Protein AF-A0A354MQM0-F1 (afdb_monomer_lite)

Structure (mmCIF, N/CA/C/O backbone):
data_AF-A0A354MQM0-F1
#
_entry.id   AF-A0A354MQM0-F1
#
loop_
_atom_site.group_PDB
_atom_site.id
_atom_site.type_symbol
_atom_site.label_atom_id
_atom_site.label_alt_id
_atom_site.label_comp_id
_atom_site.label_asym_id
_atom_site.label_entity_id
_atom_site.label_seq_id
_atom_site.pdbx_PDB_ins_code
_atom_site.Cartn_x
_atom_site.Cartn_y
_atom_site.Cartn_z
_atom_site.occupancy
_atom_site.B_iso_or_equiv
_atom_site.auth_seq_id
_atom_site.auth_comp_id
_atom_site.auth_asym_id
_atom_site.auth_atom_id
_atom_site.pdbx_PDB_model_num
ATOM 1 N N . ALA A 1 1 ? -5.461 7.260 51.363 1.00 59.44 1 ALA A N 1
ATOM 2 C CA . ALA A 1 1 ? -5.191 6.671 50.039 1.00 59.44 1 ALA A CA 1
ATOM 3 C C . ALA A 1 1 ? -4.521 7.745 49.203 1.00 59.44 1 ALA A C 1
ATOM 5 O O . ALA A 1 1 ? -5.027 8.861 49.205 1.00 59.44 1 ALA A O 1
ATOM 6 N N . ALA A 1 2 ? -3.378 7.451 48.586 1.00 55.94 2 ALA A N 1
ATOM 7 C CA . ALA A 1 2 ? -2.831 8.330 47.559 1.00 55.94 2 ALA A CA 1
ATOM 8 C C . ALA A 1 2 ? -3.722 8.219 46.311 1.00 55.94 2 ALA A C 1
ATOM 10 O O . ALA A 1 2 ? -4.201 7.128 46.008 1.00 55.94 2 ALA A O 1
ATOM 11 N N . ALA A 1 3 ? -3.985 9.339 45.648 1.00 60.22 3 ALA A N 1
ATOM 12 C CA . ALA A 1 3 ? -4.674 9.393 44.364 1.00 60.22 3 ALA A CA 1
ATOM 13 C C . ALA A 1 3 ? -3.774 10.156 43.391 1.00 60.22 3 ALA A C 1
ATOM 15 O O . ALA A 1 3 ? -3.121 11.123 43.785 1.00 60.22 3 ALA A O 1
ATOM 16 N N . TYR A 1 4 ? -3.718 9.712 42.137 1.00 65.00 4 TYR A N 1
ATOM 17 C CA . TYR A 1 4 ? -2.962 10.402 41.098 1.00 65.00 4 TYR A CA 1
ATOM 18 C C . TYR A 1 4 ? -3.609 11.764 40.792 1.00 65.00 4 TYR A C 1
ATOM 20 O O . TYR A 1 4 ? -4.779 11.813 40.421 1.00 65.00 4 TYR A O 1
ATOM 28 N N . THR A 1 5 ? -2.863 12.861 40.953 1.00 63.81 5 THR A N 1
ATOM 29 C CA . THR A 1 5 ? -3.326 14.243 40.691 1.00 63.81 5 THR A CA 1
ATOM 30 C C . THR A 1 5 ? -2.657 14.882 39.471 1.00 63.81 5 THR A C 1
ATOM 32 O O . THR A 1 5 ? -2.753 16.093 39.289 1.00 63.81 5 THR A O 1
ATOM 35 N N . GLY A 1 6 ? -1.913 14.100 38.685 1.00 70.31 6 GLY A N 1
ATOM 36 C CA . GLY A 1 6 ? -1.254 14.580 37.472 1.00 70.31 6 GLY A CA 1
ATOM 37 C C . GLY A 1 6 ? -2.202 14.642 36.275 1.00 70.31 6 GLY A C 1
ATOM 38 O O . GLY A 1 6 ? -3.337 14.165 36.324 1.00 70.31 6 GLY A O 1
ATOM 39 N N . GLU A 1 7 ? -1.723 15.228 35.183 1.00 78.50 7 GLU A N 1
ATOM 40 C CA . GLU A 1 7 ? -2.435 15.222 33.905 1.00 78.50 7 GLU A CA 1
ATOM 41 C C . GLU A 1 7 ? -2.476 13.812 33.303 1.00 78.50 7 GLU A C 1
ATOM 43 O O . GLU A 1 7 ? -1.634 12.966 33.599 1.00 78.50 7 GLU A O 1
ATOM 48 N N . THR A 1 8 ? -3.460 13.536 32.442 1.00 82.19 8 THR A N 1
ATOM 49 C CA . THR A 1 8 ? -3.495 12.251 31.727 1.00 82.19 8 THR A CA 1
ATOM 50 C C . THR A 1 8 ? -2.229 12.125 30.875 1.00 82.19 8 THR A C 1
ATOM 52 O O . THR A 1 8 ? -1.973 13.019 30.067 1.00 82.19 8 THR A O 1
ATOM 55 N N . PRO A 1 9 ? -1.437 11.047 31.023 1.00 86.75 9 PRO A N 1
ATOM 56 C CA . PRO A 1 9 ? -0.228 10.872 30.235 1.00 86.75 9 PRO A CA 1
ATOM 57 C C . PRO A 1 9 ? -0.531 10.879 28.744 1.00 86.75 9 PRO A C 1
ATOM 59 O O . PRO A 1 9 ? -1.502 10.275 28.289 1.00 86.75 9 PRO A O 1
ATOM 62 N N . VAL A 1 10 ? 0.359 11.501 27.983 1.00 85.81 10 VAL A N 1
ATOM 63 C CA . VAL A 1 10 ? 0.389 11.428 26.524 1.00 85.81 10 VAL A CA 1
ATOM 64 C C . VAL A 1 10 ? 1.577 10.558 26.135 1.00 85.81 10 VAL A C 1
ATOM 66 O O . VAL A 1 10 ? 2.624 10.620 26.784 1.00 85.81 10 VAL A O 1
ATOM 69 N N . LYS A 1 11 ? 1.422 9.708 25.115 1.00 81.75 11 LYS A N 1
ATOM 70 C CA . LYS A 1 11 ? 2.512 8.830 24.688 1.00 81.75 11 LYS A CA 1
ATOM 71 C C . LYS A 1 11 ? 3.637 9.670 24.087 1.00 81.75 11 LYS A C 1
ATOM 73 O O . LYS A 1 11 ? 3.422 10.382 23.114 1.00 81.75 11 LYS A O 1
ATOM 78 N N . ASP A 1 12 ? 4.829 9.591 24.663 1.00 79.31 12 ASP A N 1
ATOM 79 C CA . ASP A 1 12 ? 6.016 10.257 24.137 1.00 79.31 12 ASP A CA 1
ATOM 80 C C . ASP A 1 12 ? 6.757 9.362 23.127 1.00 79.31 12 ASP A C 1
ATOM 82 O O . ASP A 1 12 ? 6.485 8.164 23.003 1.00 79.31 12 ASP A O 1
ATOM 86 N N . LYS A 1 13 ? 7.696 9.962 22.380 1.00 74.62 13 LYS A N 1
ATOM 87 C CA . LYS A 1 13 ? 8.589 9.267 21.426 1.00 74.62 13 LYS A CA 1
ATOM 88 C C . LYS A 1 13 ? 7.859 8.454 20.348 1.00 74.62 13 LYS A C 1
ATOM 90 O O . LYS A 1 13 ? 8.378 7.454 19.859 1.00 74.62 13 LYS A O 1
ATOM 95 N N . VAL A 1 14 ? 6.666 8.903 19.981 1.00 69.12 14 VAL A N 1
ATOM 96 C CA . VAL A 1 14 ? 5.922 8.461 18.802 1.00 69.12 14 VAL A CA 1
ATOM 97 C C . VAL A 1 14 ? 5.626 9.683 17.941 1.00 69.12 14 VAL A C 1
ATOM 99 O O . VAL A 1 14 ? 5.512 10.789 18.467 1.00 69.12 14 VAL A O 1
ATOM 102 N N . ASP A 1 15 ? 5.518 9.485 16.631 1.00 65.38 15 ASP A N 1
ATOM 103 C CA . ASP A 1 15 ? 5.326 10.587 15.683 1.00 65.38 15 ASP A CA 1
ATOM 104 C C . ASP A 1 15 ? 3.947 11.260 15.852 1.00 65.38 15 ASP A C 1
ATOM 106 O O . ASP A 1 15 ? 3.844 12.477 15.724 1.00 65.38 15 ASP A O 1
ATOM 110 N N . ASP A 1 16 ? 2.904 10.486 16.185 1.00 71.75 16 ASP A N 1
ATOM 111 C CA . ASP A 1 16 ? 1.571 10.999 16.527 1.00 71.75 16 ASP A CA 1
ATOM 112 C C . ASP A 1 16 ? 1.039 10.374 17.834 1.00 71.75 16 ASP A C 1
ATOM 114 O O . ASP A 1 16 ? 0.488 9.264 17.840 1.00 71.75 16 ASP A O 1
ATOM 118 N N . PRO A 1 17 ? 1.185 11.078 18.971 1.00 77.25 17 PRO A N 1
ATOM 119 C CA . PRO A 1 17 ? 0.674 10.626 20.261 1.00 77.25 17 PRO A CA 1
ATOM 120 C C . PRO A 1 17 ? -0.844 10.441 20.330 1.00 77.25 17 PRO A C 1
ATOM 122 O O . PRO A 1 17 ? -1.316 9.669 21.167 1.00 77.25 17 PRO A O 1
ATOM 125 N N . SER A 1 18 ? -1.618 11.119 19.474 1.00 73.38 18 SER A N 1
ATOM 126 C CA . SER A 1 18 ? -3.087 11.058 19.500 1.00 73.38 18 SER A CA 1
ATOM 127 C C . SER A 1 18 ? -3.630 9.677 19.115 1.00 73.38 18 SER A C 1
ATOM 129 O O . SER A 1 18 ? -4.712 9.286 19.555 1.00 73.38 18 SER A O 1
ATOM 131 N N . LEU A 1 19 ? -2.838 8.900 18.371 1.00 72.44 19 LEU A N 1
ATOM 132 C CA . LEU A 1 19 ? -3.148 7.527 17.977 1.00 72.44 19 LEU A CA 1
ATOM 133 C C . LEU A 1 19 ? -3.115 6.538 19.152 1.00 72.44 19 LEU A C 1
ATOM 135 O O . LEU A 1 19 ? -3.700 5.460 19.073 1.00 72.44 19 LEU A O 1
ATOM 139 N N . TYR A 1 20 ? -2.451 6.884 20.253 1.00 81.56 20 TYR A N 1
ATOM 140 C CA . TYR A 1 20 ? -2.232 5.984 21.381 1.00 81.56 20 TYR A CA 1
ATOM 141 C C . TYR A 1 20 ? -2.901 6.553 22.633 1.00 81.56 20 TYR A C 1
ATOM 143 O O . TYR A 1 20 ? -2.212 7.114 23.487 1.00 81.56 20 TYR A O 1
ATOM 151 N N . PRO A 1 21 ? -4.234 6.446 22.777 1.00 82.69 21 PRO A N 1
ATOM 152 C CA . PRO A 1 21 ? -4.914 6.999 23.937 1.00 82.69 21 PRO A CA 1
ATOM 153 C C . PRO A 1 21 ? -4.498 6.251 25.208 1.00 82.69 21 PRO A C 1
ATOM 155 O O . PRO A 1 21 ? -4.344 5.025 25.208 1.00 82.69 21 PRO A O 1
ATOM 158 N N . PHE A 1 22 ? -4.321 6.994 26.301 1.00 88.12 22 PHE A N 1
ATOM 159 C CA . PHE A 1 22 ? -4.032 6.422 27.614 1.00 88.12 22 PHE A CA 1
ATOM 160 C C . PHE A 1 22 ? -5.140 5.449 28.031 1.00 88.12 22 PHE A C 1
ATOM 162 O O . PHE A 1 22 ? -6.328 5.750 27.920 1.00 88.12 22 PHE A O 1
ATOM 169 N N . GLU A 1 23 ? -4.744 4.273 28.508 1.00 88.06 23 GLU A N 1
ATOM 170 C CA . GLU A 1 23 ? -5.661 3.216 28.925 1.00 88.06 23 GLU A CA 1
ATOM 171 C C . GLU A 1 23 ? -5.711 3.082 30.446 1.00 88.06 23 GLU A C 1
ATOM 173 O O . GLU A 1 23 ? -6.796 3.093 31.026 1.00 88.06 23 GLU A O 1
ATOM 178 N N . ARG A 1 24 ? -4.552 2.936 31.100 1.00 86.94 24 ARG A N 1
ATOM 179 C CA . ARG A 1 24 ? -4.457 2.775 32.560 1.00 86.94 24 ARG A CA 1
ATOM 180 C C . ARG A 1 24 ? -3.023 2.885 33.060 1.00 86.94 24 ARG A C 1
ATOM 182 O O . ARG A 1 24 ? -2.075 2.733 32.301 1.00 86.94 24 ARG A O 1
ATOM 189 N N . TRP A 1 25 ? -2.870 3.028 34.367 1.00 87.94 25 TRP A N 1
ATOM 190 C CA . TRP A 1 25 ? -1.605 2.819 35.070 1.00 87.94 25 TRP A CA 1
ATOM 191 C C . TRP A 1 25 ? -1.435 1.347 35.474 1.00 87.94 25 TRP A C 1
ATOM 193 O O . TRP A 1 25 ? -2.414 0.685 35.829 1.00 87.94 25 TRP A O 1
ATOM 203 N N . VAL A 1 26 ? -0.203 0.831 35.424 1.00 87.00 26 VAL A N 1
ATOM 204 C CA . VAL A 1 26 ? 0.156 -0.504 35.932 1.00 87.00 26 VAL A CA 1
ATOM 205 C C . VAL A 1 26 ? 1.391 -0.406 36.845 1.00 87.00 26 VAL A C 1
ATOM 207 O O . VAL A 1 26 ? 2.440 0.009 36.354 1.00 87.00 26 VAL A O 1
ATOM 210 N N . PRO A 1 27 ? 1.307 -0.812 38.129 1.00 87.69 27 PRO A N 1
ATOM 211 C CA . PRO A 1 27 ? 0.085 -1.195 38.849 1.00 87.69 27 PRO A CA 1
ATOM 212 C C . PRO A 1 27 ? -0.922 -0.032 38.957 1.00 87.69 27 PRO A C 1
ATOM 214 O O . PRO A 1 27 ? -0.587 1.117 38.674 1.00 87.69 27 PRO A O 1
ATOM 217 N N . SER A 1 28 ? -2.174 -0.336 39.330 1.00 85.38 28 SER A N 1
ATOM 218 C CA . SER A 1 28 ? -3.162 0.719 39.610 1.00 85.38 28 SER A CA 1
ATOM 219 C C . SER A 1 28 ? -2.647 1.605 40.751 1.00 85.38 28 SER A C 1
ATOM 221 O O . SER A 1 28 ? -2.161 1.052 41.740 1.00 85.38 28 SER A O 1
ATOM 223 N N . PRO A 1 29 ? -2.790 2.942 40.677 1.00 79.62 29 PRO A N 1
ATOM 224 C CA . PRO A 1 29 ? -2.308 3.854 41.708 1.00 79.62 29 PRO A CA 1
ATOM 225 C C . PRO A 1 29 ? -3.160 3.840 42.989 1.00 79.62 29 PRO A C 1
ATOM 227 O O . PRO A 1 29 ? -2.962 4.659 43.886 1.00 79.62 29 PRO A O 1
ATOM 230 N N . ASP A 1 30 ? -4.116 2.918 43.099 1.00 80.06 30 ASP A N 1
ATOM 231 C CA . ASP A 1 30 ? -4.972 2.775 44.266 1.00 80.06 30 ASP A CA 1
ATOM 232 C C . ASP A 1 30 ? -4.271 2.022 45.401 1.00 80.06 30 ASP A C 1
ATOM 234 O O . ASP A 1 30 ? -3.645 0.984 45.202 1.00 80.06 30 ASP A O 1
ATOM 238 N N . LYS A 1 31 ? -4.484 2.491 46.638 1.00 73.19 31 LYS A N 1
ATOM 239 C CA . LYS A 1 31 ? -4.081 1.790 47.877 1.00 73.19 31 LYS A CA 1
ATOM 240 C C . LYS A 1 31 ? -2.574 1.492 47.977 1.00 73.19 31 LYS A C 1
ATOM 242 O O . LYS A 1 31 ? -2.176 0.501 48.585 1.00 73.19 31 LYS A O 1
ATOM 247 N N . ILE A 1 32 ? -1.751 2.387 47.444 1.00 79.31 32 ILE A N 1
ATOM 248 C CA . ILE A 1 32 ? -0.295 2.358 47.594 1.00 79.31 32 ILE A CA 1
ATOM 249 C C . ILE A 1 32 ? 0.099 2.503 49.082 1.00 79.31 32 ILE A C 1
ATOM 251 O O . ILE A 1 32 ? -0.422 3.378 49.779 1.00 79.31 32 ILE A O 1
ATOM 255 N N . LEU A 1 33 ? 1.003 1.637 49.566 1.00 80.69 33 LEU A N 1
ATOM 256 C CA . LEU A 1 33 ? 1.478 1.581 50.966 1.00 80.69 33 LEU A CA 1
ATOM 257 C C . LEU A 1 33 ? 2.911 2.118 51.164 1.00 80.69 33 LEU A C 1
ATOM 259 O O . LEU A 1 33 ? 3.354 2.258 52.301 1.00 80.69 33 LEU A O 1
ATOM 263 N N . GLY A 1 34 ? 3.620 2.417 50.076 1.00 82.56 34 GLY A N 1
ATOM 264 C CA . GLY A 1 34 ? 4.985 2.948 50.054 1.00 82.56 34 GLY A CA 1
ATOM 265 C C . GLY A 1 34 ? 5.362 3.376 48.637 1.00 82.56 34 GLY A C 1
ATOM 266 O O . GLY A 1 34 ? 4.528 3.291 47.738 1.00 82.56 34 GLY A O 1
ATOM 267 N N . ASP A 1 35 ? 6.592 3.821 48.416 1.00 84.62 35 ASP A N 1
ATOM 268 C CA . ASP A 1 35 ? 7.023 4.288 47.093 1.00 84.62 35 ASP A CA 1
ATOM 269 C C . ASP A 1 35 ? 6.787 3.205 46.025 1.00 84.62 35 ASP A C 1
ATOM 271 O O . ASP A 1 35 ? 7.171 2.047 46.194 1.00 84.62 35 ASP A O 1
ATOM 275 N N . THR A 1 36 ? 6.063 3.558 44.959 1.00 84.62 36 THR A N 1
ATOM 276 C CA . THR A 1 36 ? 5.617 2.624 43.916 1.00 84.62 36 THR A CA 1
ATOM 277 C C . THR A 1 36 ? 5.715 3.288 42.553 1.00 84.62 36 THR A C 1
ATOM 279 O O . THR A 1 36 ? 5.061 4.302 42.306 1.00 84.62 36 THR A O 1
ATOM 282 N N . ASP A 1 37 ? 6.467 2.671 41.649 1.00 86.44 37 ASP A N 1
ATOM 283 C CA . ASP A 1 37 ? 6.523 3.086 40.252 1.00 86.44 37 ASP A CA 1
ATOM 284 C C . ASP A 1 37 ? 5.296 2.559 39.500 1.00 86.44 37 ASP A C 1
ATOM 286 O O . ASP A 1 37 ? 5.025 1.357 39.488 1.00 86.44 37 ASP A O 1
ATOM 290 N N . CYS A 1 38 ? 4.547 3.464 38.868 1.00 85.31 38 CYS A N 1
ATOM 291 C CA . CYS A 1 38 ? 3.406 3.138 38.014 1.00 85.31 38 CYS A CA 1
ATOM 292 C C . CYS A 1 38 ? 3.736 3.482 36.559 1.00 85.31 38 CYS A C 1
ATOM 294 O O . CYS A 1 38 ? 4.191 4.586 36.263 1.00 85.31 38 CYS A O 1
ATOM 296 N N . TYR A 1 39 ? 3.453 2.568 35.632 1.00 87.56 39 TYR A N 1
ATOM 297 C CA . TYR A 1 39 ? 3.729 2.742 34.205 1.00 87.56 39 TYR A CA 1
ATOM 298 C C . TYR A 1 39 ? 2.443 2.993 33.420 1.00 87.56 39 TYR A C 1
ATOM 300 O O . TYR A 1 39 ? 1.487 2.218 33.524 1.00 87.56 39 TYR A O 1
ATOM 308 N N . ALA A 1 40 ? 2.421 4.056 32.616 1.00 88.75 40 ALA A N 1
ATOM 309 C CA . ALA A 1 40 ? 1.289 4.370 31.754 1.00 88.75 40 ALA A CA 1
ATOM 310 C C . ALA A 1 40 ? 1.177 3.328 30.636 1.00 88.75 40 ALA A C 1
ATOM 312 O O . ALA A 1 40 ? 2.134 3.070 29.906 1.00 88.75 40 ALA A O 1
ATOM 313 N N . GLN A 1 41 ? -0.002 2.734 30.499 1.00 88.81 41 GLN A N 1
ATOM 314 C CA . GLN A 1 41 ? -0.373 1.865 29.393 1.00 88.81 41 GLN A CA 1
ATOM 315 C C . GLN A 1 41 ? -1.222 2.665 28.416 1.00 88.81 41 GLN A C 1
ATOM 317 O O . GLN A 1 41 ? -2.106 3.416 28.828 1.00 88.81 41 GLN A O 1
ATOM 322 N N . PHE A 1 42 ? -0.969 2.476 27.127 1.00 85.44 42 PHE A N 1
ATOM 323 C CA . PHE A 1 42 ? -1.693 3.133 26.048 1.00 85.44 42 PHE A CA 1
ATOM 324 C C . PHE A 1 42 ? -2.337 2.073 25.164 1.00 85.44 42 PHE A C 1
ATOM 326 O O . PHE A 1 42 ? -1.723 1.038 24.890 1.00 85.44 42 PHE A O 1
ATOM 333 N N . ARG A 1 43 ? -3.558 2.334 24.698 1.00 78.19 43 ARG A N 1
ATOM 334 C CA . ARG A 1 43 ? -4.237 1.442 23.763 1.00 78.19 43 ARG A CA 1
ATOM 335 C C . ARG A 1 43 ? -3.557 1.522 22.398 1.00 78.19 43 ARG A C 1
ATOM 337 O O . ARG A 1 43 ? -3.166 2.596 21.947 1.00 78.19 43 ARG A O 1
ATOM 344 N N . SER A 1 44 ? -3.446 0.375 21.734 1.00 77.06 44 SER A N 1
ATOM 345 C CA . SER A 1 44 ? -3.035 0.318 20.331 1.00 77.06 44 SER A CA 1
ATOM 346 C C . SER A 1 44 ? -4.021 1.111 19.452 1.00 77.06 44 SER A C 1
ATOM 348 O O . SER A 1 44 ? -5.227 0.886 19.584 1.00 77.06 44 SER A O 1
ATOM 350 N N . PRO A 1 45 ? -3.550 1.960 18.516 1.00 76.25 45 PRO A N 1
ATOM 351 C CA . PRO A 1 45 ? -4.410 2.580 17.502 1.00 76.25 45 PRO A CA 1
ATOM 352 C C . PRO A 1 45 ? -5.079 1.558 16.585 1.00 76.25 45 PRO A C 1
ATOM 354 O O . PRO A 1 45 ? -6.074 1.859 15.933 1.00 76.25 45 PRO A O 1
ATOM 357 N N . VAL A 1 46 ? -4.494 0.363 16.499 1.00 83.38 46 VAL A N 1
ATOM 358 C CA . VAL A 1 46 ? -4.886 -0.705 15.586 1.00 83.38 46 VAL A CA 1
ATOM 359 C C . VAL A 1 46 ? -5.705 -1.749 16.324 1.00 83.38 46 VAL A C 1
ATOM 361 O O . VAL A 1 46 ? -5.250 -2.302 17.330 1.00 83.38 46 VAL A O 1
ATOM 364 N N . GLU A 1 47 ? -6.863 -2.082 15.765 1.00 86.19 47 GLU A N 1
ATOM 365 C CA . GLU A 1 47 ? -7.674 -3.238 16.138 1.00 86.19 47 GLU A CA 1
ATOM 366 C C . GLU A 1 47 ? -7.744 -4.204 14.951 1.00 86.19 47 GLU A C 1
ATOM 368 O O . GLU A 1 47 ? -8.473 -3.966 13.989 1.00 86.19 47 GLU A O 1
ATOM 373 N N . LEU A 1 48 ? -6.989 -5.305 15.011 1.00 89.31 48 LEU A N 1
ATOM 374 C CA . LEU A 1 48 ? -7.022 -6.338 13.975 1.00 89.31 48 LEU A CA 1
ATOM 375 C C . LEU A 1 48 ? -8.283 -7.200 14.138 1.00 89.31 48 LEU A C 1
ATOM 377 O O . LEU A 1 48 ? -8.277 -8.201 14.852 1.00 89.31 48 LEU A O 1
ATOM 381 N N . LYS A 1 49 ? -9.370 -6.778 13.493 1.00 95.44 49 LYS A N 1
ATOM 382 C CA . LYS A 1 49 ? -10.679 -7.440 13.520 1.00 95.44 49 LYS A CA 1
ATOM 383 C C . LYS A 1 49 ? -11.328 -7.373 12.137 1.00 95.44 49 LYS A C 1
ATOM 385 O O . LYS A 1 49 ? -11.247 -6.337 11.480 1.00 95.44 49 LYS A O 1
ATOM 390 N N . GLU A 1 50 ? -11.974 -8.459 11.716 1.00 98.06 50 GLU A N 1
ATOM 391 C CA . GLU A 1 50 ? -12.754 -8.460 10.478 1.00 98.06 50 GLU A CA 1
ATOM 392 C C . GLU A 1 50 ? -13.975 -7.534 10.603 1.00 98.06 50 GLU A C 1
ATOM 394 O O . GLU A 1 50 ? -14.667 -7.522 11.627 1.00 98.06 50 GLU A O 1
ATOM 399 N N . ILE A 1 51 ? -14.243 -6.761 9.554 1.00 98.44 51 ILE A N 1
ATOM 400 C CA . ILE A 1 51 ? -15.461 -5.972 9.407 1.00 98.44 51 ILE A CA 1
ATOM 401 C C . ILE A 1 51 ? -16.595 -6.904 8.974 1.00 98.44 51 ILE A C 1
ATOM 403 O O . ILE A 1 51 ? -16.539 -7.524 7.912 1.00 98.44 51 ILE A O 1
ATOM 407 N N . GLU A 1 52 ? -17.641 -6.973 9.796 1.00 98.06 52 GLU A N 1
ATOM 408 C CA . GLU A 1 52 ? -18.811 -7.825 9.548 1.00 98.06 52 GLU A CA 1
ATOM 409 C C . GLU A 1 52 ? -19.599 -7.373 8.308 1.00 98.06 52 GLU A C 1
ATOM 411 O O . GLU A 1 52 ? -20.043 -8.214 7.528 1.00 98.06 52 GLU A O 1
ATOM 416 N N . ASP A 1 53 ? -19.703 -6.058 8.083 1.00 98.50 53 ASP A N 1
ATOM 417 C CA . ASP A 1 53 ? -20.304 -5.484 6.875 1.00 98.50 53 ASP A CA 1
ATOM 418 C C . ASP A 1 53 ? -19.613 -6.012 5.607 1.00 98.50 53 ASP A C 1
ATOM 420 O O . ASP A 1 53 ? -18.388 -6.158 5.565 1.00 98.50 53 ASP A O 1
ATOM 424 N N . ASP A 1 54 ? -20.384 -6.280 4.555 1.00 98.56 54 ASP A N 1
ATOM 425 C CA . ASP A 1 54 ? -19.837 -6.542 3.225 1.00 98.56 54 ASP A CA 1
ATOM 426 C C . ASP A 1 54 ? -19.279 -5.262 2.573 1.00 98.56 54 ASP A C 1
ATOM 428 O O . ASP A 1 54 ? -19.373 -4.157 3.114 1.00 98.56 54 ASP A O 1
ATOM 432 N N . TRP A 1 55 ? -18.660 -5.408 1.401 1.00 98.56 55 TRP A N 1
ATOM 433 C CA . TRP A 1 55 ? -18.083 -4.267 0.694 1.00 98.56 55 TRP A CA 1
ATOM 434 C C . TRP A 1 55 ? -19.125 -3.216 0.299 1.00 98.56 55 TRP A C 1
ATOM 436 O O . TRP A 1 55 ? -18.810 -2.033 0.377 1.00 98.56 55 TRP A O 1
ATOM 446 N N . ASP A 1 56 ? -20.354 -3.603 -0.056 1.00 98.62 56 ASP A N 1
ATOM 447 C CA . ASP A 1 56 ? -21.408 -2.644 -0.414 1.00 98.62 56 ASP A CA 1
ATOM 448 C C . ASP A 1 56 ? -21.810 -1.786 0.790 1.00 98.62 56 ASP A C 1
ATOM 450 O O . ASP A 1 56 ? -21.896 -0.560 0.687 1.00 98.62 56 ASP A O 1
ATOM 454 N N . ALA A 1 57 ? -21.979 -2.405 1.960 1.00 98.69 57 ALA A N 1
ATOM 455 C CA . ALA A 1 57 ? -22.255 -1.704 3.205 1.00 98.69 57 ALA A CA 1
ATOM 456 C C . ALA A 1 57 ? -21.070 -0.830 3.649 1.00 98.69 57 ALA A C 1
ATOM 458 O O . ALA A 1 57 ? -21.288 0.300 4.091 1.00 98.69 57 ALA A O 1
ATOM 459 N N . ILE A 1 58 ? -19.823 -1.292 3.488 1.00 98.75 58 ILE A N 1
ATOM 460 C CA . ILE A 1 58 ? -18.624 -0.476 3.752 1.00 98.75 58 ILE A CA 1
ATOM 461 C C . ILE A 1 58 ? -18.604 0.757 2.846 1.00 98.75 58 ILE A C 1
ATOM 463 O O . ILE A 1 58 ? -18.455 1.873 3.341 1.00 98.75 58 ILE A O 1
ATOM 467 N N . ILE A 1 59 ? -18.806 0.577 1.539 1.00 98.69 59 ILE A N 1
ATOM 468 C CA . ILE A 1 59 ? -18.834 1.664 0.553 1.00 98.69 59 ILE A CA 1
ATOM 469 C C . ILE A 1 59 ? -19.957 2.656 0.878 1.00 98.69 59 ILE A C 1
ATOM 471 O O . ILE A 1 59 ? -19.723 3.865 0.881 1.00 98.69 59 ILE A O 1
ATOM 475 N N . ALA A 1 60 ? -21.153 2.174 1.228 1.00 98.50 60 ALA A N 1
ATOM 476 C CA . ALA A 1 60 ? -22.262 3.031 1.642 1.00 98.50 60 ALA A CA 1
ATOM 477 C C . ALA A 1 60 ? -21.930 3.832 2.915 1.00 98.50 60 ALA A C 1
ATOM 479 O O . ALA A 1 60 ? -22.231 5.026 2.988 1.00 98.50 60 ALA A O 1
ATOM 480 N N . ASN A 1 61 ? -21.263 3.209 3.894 1.00 98.50 61 ASN A N 1
ATOM 481 C CA . ASN A 1 61 ? -20.825 3.883 5.120 1.00 98.50 61 ASN A CA 1
ATOM 482 C C . ASN A 1 61 ? -19.693 4.894 4.875 1.00 98.50 61 ASN A C 1
ATOM 484 O O . ASN A 1 61 ? -19.561 5.879 5.602 1.00 98.50 61 ASN A O 1
ATOM 488 N N . ILE A 1 62 ? -18.875 4.680 3.844 1.00 98.12 62 ILE A N 1
ATOM 489 C CA . ILE A 1 62 ? -17.889 5.666 3.394 1.00 98.12 62 ILE A CA 1
ATOM 490 C C . ILE A 1 62 ? -18.602 6.869 2.765 1.00 98.12 62 ILE A C 1
ATOM 492 O O . ILE A 1 62 ? -18.364 8.005 3.170 1.00 98.12 62 ILE A O 1
ATOM 496 N N . GLN A 1 63 ? -19.538 6.627 1.845 1.00 96.56 63 GLN A N 1
ATOM 497 C CA . GLN A 1 63 ? -20.283 7.677 1.141 1.00 96.56 63 GLN A CA 1
ATOM 498 C C . GLN A 1 63 ? -21.152 8.538 2.070 1.00 96.56 63 GLN A C 1
ATOM 500 O O . GLN A 1 63 ? -21.305 9.734 1.832 1.00 96.56 63 GLN A O 1
ATOM 505 N N . ASN A 1 64 ? -21.714 7.949 3.130 1.00 96.75 64 ASN A N 1
ATOM 506 C CA . ASN A 1 64 ? -22.542 8.663 4.107 1.00 96.75 64 ASN A CA 1
ATOM 507 C C . ASN A 1 64 ? -21.736 9.261 5.285 1.00 96.75 64 ASN A C 1
ATOM 509 O O . ASN A 1 64 ? -22.326 9.882 6.167 1.00 96.75 64 ASN A O 1
ATOM 513 N N . GLY A 1 65 ? -20.412 9.057 5.324 1.00 96.00 65 GLY A N 1
ATOM 514 C CA . GLY A 1 65 ? -19.520 9.573 6.368 1.00 96.00 65 GLY A CA 1
ATOM 515 C C . GLY A 1 65 ? -19.531 8.813 7.704 1.00 96.00 65 GLY A C 1
ATOM 516 O O . GLY A 1 65 ? -18.760 9.156 8.597 1.00 96.00 65 GLY A O 1
ATOM 517 N N . THR A 1 66 ? -20.341 7.764 7.866 1.00 96.81 66 THR A N 1
ATOM 518 C CA . THR A 1 66 ? -20.449 7.006 9.133 1.00 96.81 66 THR A CA 1
ATOM 519 C C . THR A 1 66 ? -19.271 6.055 9.384 1.00 96.81 66 THR A C 1
ATOM 521 O O . THR A 1 66 ? -19.053 5.622 10.519 1.00 96.81 66 THR A O 1
ATOM 524 N N . TYR A 1 67 ? -18.456 5.766 8.360 1.00 96.25 67 TYR A N 1
ATOM 525 C CA . TYR A 1 67 ? -17.253 4.924 8.463 1.00 96.25 67 TYR A CA 1
ATOM 526 C C . TYR A 1 67 ? -16.266 5.399 9.546 1.00 96.25 67 TYR A C 1
ATOM 528 O O . TYR A 1 67 ? -15.547 4.585 10.133 1.00 96.25 67 TYR A O 1
ATOM 536 N N . ALA A 1 68 ? -16.216 6.712 9.806 1.00 91.19 68 ALA A N 1
ATOM 537 C CA . ALA A 1 68 ? -15.254 7.330 10.711 1.00 91.19 68 ALA A CA 1
ATOM 538 C C . ALA A 1 68 ? -15.403 6.817 12.151 1.00 91.19 68 ALA A C 1
ATOM 540 O O . ALA A 1 68 ? -14.392 6.520 12.788 1.00 91.19 68 ALA A O 1
ATOM 541 N N . GLU A 1 69 ? -16.638 6.651 12.624 1.00 90.38 69 GLU A N 1
ATOM 542 C CA . GLU A 1 69 ? -16.953 6.130 13.960 1.00 90.38 69 GLU A CA 1
ATOM 543 C C . GLU A 1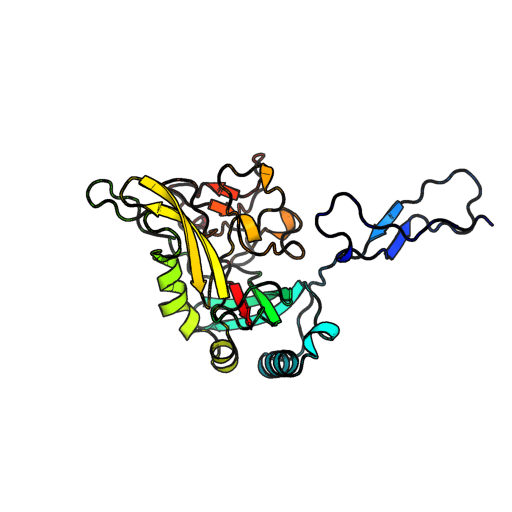 69 ? -17.109 4.605 13.963 1.00 90.38 69 GLU A C 1
ATOM 545 O O . GLU A 1 69 ? -16.776 3.948 14.950 1.00 90.38 69 GLU A O 1
ATOM 550 N N . LYS A 1 70 ? -17.599 4.034 12.853 1.00 95.31 70 LYS A N 1
ATOM 551 C CA . LYS A 1 70 ? -17.957 2.614 12.769 1.00 95.31 70 LYS A CA 1
ATOM 552 C C . LYS A 1 70 ? -16.750 1.682 12.653 1.00 95.31 70 LYS A C 1
ATOM 554 O O . LYS A 1 70 ? -16.726 0.642 13.308 1.00 95.31 70 LYS A O 1
ATOM 559 N N . TYR A 1 71 ? -15.762 2.029 11.828 1.00 95.62 71 TYR A N 1
ATOM 560 C CA . TYR A 1 71 ? -14.596 1.175 11.572 1.00 95.62 71 TYR A CA 1
ATOM 561 C C . TYR A 1 71 ? -13.359 1.754 12.237 1.00 95.62 71 TYR A C 1
ATOM 563 O O . TYR A 1 71 ? -13.142 2.962 12.197 1.00 95.62 71 TYR A O 1
ATOM 571 N N . LYS A 1 72 ? -12.503 0.920 12.822 1.00 92.69 72 LYS A N 1
ATOM 572 C CA . LYS A 1 72 ? -11.238 1.366 13.423 1.00 92.69 72 LYS A CA 1
ATOM 573 C C . LYS A 1 72 ? -10.063 1.084 12.498 1.00 92.69 72 LYS A C 1
ATOM 575 O O . LYS A 1 72 ? -10.114 0.167 11.680 1.00 92.69 72 LYS A O 1
ATOM 580 N N . LEU A 1 73 ? -8.990 1.863 12.645 1.00 92.31 73 LEU A N 1
ATOM 581 C CA . LEU A 1 73 ? -7.728 1.544 11.980 1.00 92.31 73 LEU A CA 1
ATOM 582 C C . LEU A 1 73 ? -7.309 0.118 12.354 1.00 92.31 73 LEU A C 1
ATOM 584 O O . LEU A 1 73 ? -7.489 -0.326 13.491 1.00 92.31 73 LEU A O 1
ATOM 588 N N . GLY A 1 74 ? -6.788 -0.618 11.380 1.00 93.19 74 GLY A N 1
ATOM 589 C CA . GLY A 1 74 ? -6.437 -2.020 11.552 1.00 93.19 74 GLY A CA 1
ATOM 590 C C . GLY A 1 74 ? -7.558 -3.022 11.321 1.00 93.19 74 GLY A C 1
ATOM 591 O O . GLY A 1 74 ? -7.239 -4.200 11.136 1.00 93.19 74 GLY A O 1
ATOM 592 N N . ASN A 1 75 ? -8.828 -2.593 11.310 1.00 97.19 75 ASN A N 1
ATOM 593 C CA . ASN A 1 75 ? -9.914 -3.473 10.893 1.00 97.19 75 ASN A CA 1
ATOM 594 C C . ASN A 1 75 ? -9.669 -3.910 9.443 1.00 97.19 75 ASN A C 1
ATOM 596 O O . ASN A 1 75 ? -9.065 -3.170 8.664 1.00 97.19 75 ASN A O 1
ATOM 600 N N . TYR A 1 76 ? -10.111 -5.110 9.081 1.00 98.00 76 TYR A N 1
ATOM 601 C CA . TYR A 1 76 ? -9.856 -5.663 7.754 1.00 98.00 76 TYR A CA 1
ATOM 602 C C . TYR A 1 76 ? -11.105 -6.255 7.115 1.00 98.00 76 TYR A C 1
ATOM 604 O O . TYR A 1 76 ? -12.056 -6.614 7.807 1.00 98.00 76 TYR A O 1
ATOM 612 N N . LYS A 1 77 ? -11.093 -6.372 5.788 1.00 98.56 77 LYS A N 1
ATOM 613 C CA . LYS A 1 77 ? -12.133 -7.060 5.028 1.00 98.56 77 LYS A CA 1
ATOM 614 C C . LYS A 1 77 ? -11.517 -7.957 3.947 1.00 98.56 77 LYS A C 1
ATOM 616 O O . LYS A 1 77 ? -10.657 -7.476 3.203 1.00 98.56 77 LYS A O 1
ATOM 621 N N . PRO A 1 78 ? -11.941 -9.230 3.829 1.00 98.44 78 PRO A N 1
ATOM 622 C CA . PRO A 1 78 ? -11.527 -10.093 2.729 1.00 98.44 78 PRO A CA 1
ATOM 623 C C . PRO A 1 78 ? -11.930 -9.521 1.364 1.00 98.44 78 PRO A C 1
ATOM 625 O O . PRO A 1 78 ? -13.043 -9.022 1.180 1.00 98.44 78 PRO A O 1
ATOM 628 N N . LEU A 1 79 ? -11.033 -9.625 0.392 1.00 98.38 79 LEU A N 1
ATOM 629 C CA . LEU A 1 79 ? -11.239 -9.257 -1.002 1.00 98.38 79 LEU A CA 1
ATOM 630 C C . LEU A 1 79 ? -10.852 -10.451 -1.877 1.00 98.38 79 LEU A C 1
ATOM 632 O O . LEU A 1 79 ? -9.699 -10.882 -1.874 1.00 98.38 79 LEU A O 1
ATOM 636 N N . ASP A 1 80 ? -11.819 -10.993 -2.613 1.00 97.69 80 ASP A N 1
ATOM 637 C CA . ASP A 1 80 ? -11.575 -12.067 -3.575 1.00 97.69 80 ASP A CA 1
ATOM 638 C C . ASP A 1 80 ? -11.007 -11.478 -4.873 1.00 97.69 80 ASP A C 1
ATOM 640 O O . ASP A 1 80 ? -11.666 -10.686 -5.545 1.00 97.69 80 ASP A O 1
ATOM 644 N N . LEU A 1 81 ? -9.771 -11.850 -5.209 1.00 97.38 81 LEU A N 1
ATOM 645 C CA . LEU A 1 81 ? -9.060 -11.449 -6.425 1.00 97.38 81 LEU A CA 1
ATOM 646 C C . LEU A 1 81 ? -9.012 -12.595 -7.455 1.00 97.38 81 LEU A C 1
ATOM 648 O O . LEU A 1 81 ? -8.097 -12.684 -8.284 1.00 97.38 81 LEU A O 1
ATOM 652 N N . GLY A 1 82 ? -9.978 -13.514 -7.407 1.00 95.50 82 GLY A N 1
ATOM 653 C CA . GLY A 1 82 ? -10.133 -14.615 -8.348 1.00 95.50 82 GLY A CA 1
ATOM 654 C C . GLY A 1 82 ? -8.924 -15.549 -8.341 1.00 95.50 82 GLY A C 1
ATOM 655 O O . GLY A 1 82 ? -8.672 -16.271 -7.381 1.00 95.50 82 GLY A O 1
ATOM 656 N N . LYS A 1 83 ? -8.143 -15.546 -9.429 1.00 93.81 83 LYS A N 1
ATOM 657 C CA . LYS A 1 83 ? -6.967 -16.428 -9.572 1.00 93.81 83 LYS A CA 1
ATOM 658 C C . LYS A 1 83 ? -5.848 -16.149 -8.557 1.00 93.81 83 LYS A C 1
ATOM 660 O O . LYS A 1 83 ? -5.025 -17.032 -8.317 1.00 93.81 83 LYS A O 1
ATOM 665 N N . GLU A 1 84 ? -5.807 -14.941 -7.994 1.00 94.62 84 GLU A N 1
ATOM 666 C CA . GLU A 1 84 ? -4.867 -14.574 -6.926 1.00 94.62 84 GLU A CA 1
ATOM 667 C C . GLU A 1 84 ? -5.338 -15.067 -5.546 1.00 94.62 84 GLU A C 1
ATOM 669 O O . GLU A 1 84 ? -4.547 -15.080 -4.607 1.00 94.62 84 GLU A O 1
ATOM 674 N N . GLY A 1 85 ? -6.586 -15.537 -5.439 1.00 94.62 85 GLY A N 1
ATOM 675 C CA . GLY A 1 85 ? -7.208 -15.967 -4.193 1.00 94.62 85 GLY A CA 1
ATOM 676 C C . GLY A 1 85 ? -7.792 -14.806 -3.390 1.00 94.62 85 GLY A C 1
ATOM 677 O O . GLY A 1 85 ? -8.004 -13.708 -3.904 1.00 94.62 85 GLY A O 1
ATOM 678 N N . ILE A 1 86 ? -8.063 -15.075 -2.115 1.00 95.56 86 ILE A N 1
ATOM 679 C CA . ILE A 1 86 ? -8.602 -14.095 -1.172 1.00 95.56 86 ILE A CA 1
ATOM 680 C C . ILE A 1 86 ? -7.444 -13.436 -0.427 1.00 95.56 86 ILE A C 1
ATOM 682 O O . ILE A 1 86 ? -6.583 -14.128 0.116 1.00 95.56 86 ILE A O 1
ATOM 686 N N . VAL A 1 87 ? -7.461 -12.106 -0.367 1.00 95.88 87 VAL A N 1
ATOM 687 C CA . VAL A 1 87 ? -6.538 -11.305 0.447 1.00 95.88 87 VAL A CA 1
ATOM 688 C C . VAL A 1 87 ? -7.321 -10.413 1.399 1.00 95.88 87 VAL A C 1
ATOM 690 O O . VAL A 1 87 ? -8.345 -9.840 1.034 1.00 95.88 87 VAL A O 1
ATOM 693 N N . ASN A 1 88 ? -6.858 -10.280 2.633 1.00 97.25 88 ASN A N 1
ATOM 694 C CA . ASN A 1 88 ? -7.465 -9.408 3.622 1.00 97.25 88 ASN A CA 1
ATOM 695 C C . ASN A 1 88 ? -6.926 -7.990 3.449 1.00 97.25 88 ASN A C 1
ATOM 697 O O . ASN A 1 88 ? -5.736 -7.727 3.620 1.00 97.25 88 ASN A O 1
ATOM 701 N N . MET A 1 89 ? -7.816 -7.054 3.132 1.00 98.31 89 MET A N 1
ATOM 702 C CA . MET A 1 89 ? -7.484 -5.640 3.004 1.00 98.31 89 MET A CA 1
ATOM 703 C C . MET A 1 89 ? -7.656 -4.962 4.356 1.00 98.31 89 MET A C 1
ATOM 705 O O . MET A 1 89 ? -8.754 -4.955 4.906 1.00 98.31 89 MET A O 1
ATOM 709 N N . GLN A 1 90 ? -6.587 -4.381 4.895 1.00 97.38 90 GLN A N 1
ATOM 710 C CA . GLN A 1 90 ? -6.592 -3.699 6.185 1.00 97.38 90 GLN A CA 1
ATOM 711 C C . GLN A 1 90 ? -6.747 -2.189 6.021 1.00 97.38 90 GLN A C 1
ATOM 713 O O . GLN A 1 90 ? -6.035 -1.581 5.221 1.00 97.38 90 GLN A O 1
ATOM 718 N N . LEU A 1 91 ? -7.626 -1.577 6.819 1.00 97.25 91 LEU A N 1
ATOM 719 C CA . LEU A 1 91 ? -7.803 -0.129 6.885 1.00 97.25 91 LEU A CA 1
ATOM 720 C C . LEU A 1 91 ? -6.564 0.516 7.523 1.00 97.25 91 LEU A C 1
ATOM 722 O O . LEU A 1 91 ? -6.382 0.490 8.744 1.00 97.25 91 LEU A O 1
ATOM 726 N N . ALA A 1 92 ? -5.705 1.069 6.673 1.00 95.50 92 ALA A N 1
ATOM 727 C CA . ALA A 1 92 ? -4.397 1.611 7.018 1.00 95.50 92 ALA A CA 1
ATOM 728 C C . ALA A 1 92 ? -4.465 3.068 7.490 1.00 95.50 92 ALA A C 1
ATOM 730 O O . ALA A 1 92 ? -3.727 3.455 8.395 1.00 95.50 92 ALA A O 1
ATOM 731 N N . ALA A 1 93 ? -5.352 3.860 6.882 1.00 94.75 93 ALA A N 1
ATOM 732 C CA . ALA A 1 93 ? -5.520 5.280 7.167 1.00 94.75 93 ALA A CA 1
ATOM 733 C C . ALA A 1 93 ? -6.926 5.777 6.798 1.00 94.75 93 ALA A C 1
ATOM 735 O O . ALA A 1 93 ? -7.677 5.111 6.077 1.00 94.75 93 ALA A O 1
ATOM 736 N N . LYS A 1 94 ? -7.273 6.959 7.318 1.00 94.19 94 LYS A N 1
ATOM 737 C CA . LYS A 1 94 ? -8.503 7.694 7.005 1.00 94.19 94 LYS A CA 1
ATOM 738 C C . LYS A 1 94 ? -8.154 9.138 6.661 1.00 94.19 94 LYS A C 1
ATOM 740 O O . LYS A 1 94 ? -7.423 9.757 7.426 1.00 94.19 94 LYS A O 1
ATOM 745 N N . ASN A 1 95 ? -8.723 9.677 5.583 1.00 94.88 95 ASN A N 1
ATOM 746 C CA . ASN A 1 95 ? -8.539 11.072 5.154 1.00 94.88 95 ASN A CA 1
ATOM 747 C C . ASN A 1 95 ? -7.071 11.504 4.970 1.00 94.88 95 ASN A C 1
ATOM 749 O O . ASN A 1 95 ? -6.754 12.665 5.216 1.00 94.88 95 ASN A O 1
ATOM 753 N N . ASP A 1 96 ? -6.194 10.595 4.534 1.00 92.62 96 ASP A N 1
ATOM 754 C CA . ASP A 1 96 ? -4.733 10.805 4.544 1.00 92.62 96 ASP A CA 1
ATOM 755 C C . ASP A 1 96 ? -4.133 10.901 3.127 1.00 92.62 96 ASP A C 1
ATOM 757 O O . ASP A 1 96 ? -3.267 11.728 2.847 1.00 92.62 96 ASP A O 1
ATOM 761 N N . ASP A 1 97 ? -4.639 10.098 2.188 1.00 97.06 97 ASP A N 1
ATOM 762 C CA . ASP A 1 97 ? -4.194 10.111 0.794 1.00 97.06 97 ASP A CA 1
ATOM 763 C C . ASP A 1 97 ? -4.915 11.181 -0.031 1.00 97.06 97 ASP A C 1
ATOM 765 O O . ASP A 1 97 ? -6.133 11.141 -0.196 1.00 97.06 97 ASP A O 1
ATOM 769 N N . THR A 1 98 ? -4.168 12.124 -0.605 1.00 97.38 98 THR A N 1
ATOM 770 C CA . THR A 1 98 ? -4.720 13.186 -1.461 1.00 97.38 98 THR A CA 1
ATOM 771 C C . THR A 1 98 ? -5.283 12.619 -2.764 1.00 97.38 98 THR A C 1
ATOM 773 O O . THR A 1 98 ? -4.578 11.939 -3.514 1.00 97.38 98 THR A O 1
ATOM 776 N N . LEU A 1 99 ? -6.531 12.958 -3.089 1.00 98.19 99 LEU A N 1
ATOM 777 C CA . LEU A 1 99 ? -7.181 12.569 -4.339 1.00 98.19 99 LEU A CA 1
ATOM 778 C C . LEU A 1 99 ? -6.465 13.186 -5.549 1.00 98.19 99 LEU A C 1
ATOM 780 O O . LEU A 1 99 ? -6.044 14.348 -5.544 1.00 98.19 99 LEU A O 1
ATOM 784 N N . ALA A 1 100 ? -6.335 12.405 -6.621 1.00 97.50 100 ALA A N 1
ATOM 785 C CA . ALA A 1 100 ? -5.621 12.813 -7.829 1.00 97.50 100 ALA A CA 1
ATOM 786 C C . ALA A 1 100 ? -6.273 14.012 -8.543 1.00 97.50 100 ALA A C 1
ATOM 788 O O . ALA A 1 100 ? -5.579 14.774 -9.220 1.00 97.50 100 ALA A O 1
ATOM 789 N N . ASP A 1 101 ? -7.583 14.202 -8.372 1.00 96.56 101 ASP A N 1
ATOM 790 C CA . ASP A 1 101 ? -8.349 15.324 -8.925 1.00 96.56 101 ASP A CA 1
ATOM 791 C C . ASP A 1 101 ? -8.230 16.624 -8.105 1.00 96.56 101 ASP A C 1
ATOM 793 O O . ASP A 1 101 ? -8.676 17.677 -8.557 1.00 96.56 101 ASP A O 1
ATOM 797 N N . GLY A 1 102 ? -7.589 16.575 -6.931 1.00 95.00 102 GLY A N 1
ATOM 798 C CA . GLY A 1 102 ? -7.410 17.723 -6.042 1.00 95.00 102 GLY A CA 1
ATOM 799 C C . GLY A 1 102 ? -8.638 18.092 -5.204 1.00 95.00 102 GLY A C 1
ATOM 800 O O . GLY A 1 102 ? -8.633 19.155 -4.590 1.00 95.00 102 GLY A O 1
ATOM 801 N N . SER A 1 103 ? -9.671 17.246 -5.149 1.00 95.88 103 SER A N 1
ATOM 802 C CA . SER A 1 103 ? -10.907 17.515 -4.394 1.00 95.88 103 SER A CA 1
ATOM 803 C C . SER A 1 103 ? -10.787 17.346 -2.872 1.00 95.88 103 SER A C 1
ATOM 805 O O . SER A 1 103 ? -11.717 17.691 -2.145 1.00 95.88 103 SER A O 1
ATOM 807 N N . GLY A 1 104 ? -9.650 16.854 -2.374 1.00 96.25 104 GLY A N 1
ATOM 808 C CA . GLY A 1 104 ? -9.405 16.625 -0.951 1.00 96.25 104 GLY A CA 1
ATOM 809 C C . GLY A 1 104 ? -8.603 15.350 -0.725 1.00 96.25 104 GLY A C 1
ATOM 810 O O . GLY A 1 104 ? -7.712 15.027 -1.513 1.00 96.25 104 GLY A O 1
ATOM 811 N N . THR A 1 105 ? -8.929 14.622 0.340 1.00 96.81 105 THR A N 1
ATOM 812 C CA . THR A 1 105 ? -8.344 13.316 0.660 1.00 96.81 105 THR A CA 1
ATOM 813 C C . THR A 1 105 ? -9.368 12.195 0.490 1.00 96.81 105 THR A C 1
ATOM 815 O O . THR A 1 105 ? -10.575 12.407 0.612 1.00 96.81 105 THR A O 1
ATOM 818 N N . ALA A 1 106 ? -8.890 10.995 0.161 1.00 97.56 106 ALA A N 1
ATOM 819 C CA . ALA A 1 106 ? -9.712 9.797 0.127 1.00 97.56 106 ALA A CA 1
ATOM 820 C C . ALA A 1 106 ? -10.170 9.442 1.544 1.00 97.56 106 ALA A C 1
ATOM 822 O O . ALA A 1 106 ? -9.403 9.557 2.503 1.00 97.56 106 ALA A O 1
ATOM 823 N N . ALA A 1 107 ? -11.411 8.977 1.676 1.00 97.88 107 ALA A N 1
ATOM 824 C CA . ALA A 1 107 ? -11.991 8.679 2.978 1.00 97.88 107 ALA A CA 1
ATOM 825 C C . ALA A 1 107 ? -11.229 7.549 3.683 1.00 97.88 107 ALA A C 1
ATOM 827 O O . ALA A 1 107 ? -10.969 7.624 4.887 1.00 97.88 107 ALA A O 1
ATOM 828 N N . THR A 1 108 ? -10.835 6.521 2.929 1.00 98.19 108 THR A N 1
ATOM 829 C CA . THR A 1 108 ? -10.145 5.342 3.453 1.00 98.19 108 THR A CA 1
ATOM 830 C C . THR A 1 108 ? -8.973 4.907 2.581 1.00 98.19 108 THR A C 1
ATOM 832 O O . THR A 1 108 ? -9.034 4.953 1.352 1.00 98.19 108 THR A O 1
ATOM 835 N N . THR A 1 109 ? -7.924 4.412 3.234 1.00 98.44 109 THR A N 1
ATOM 836 C CA . THR A 1 109 ? -6.771 3.771 2.594 1.00 98.44 109 THR A CA 1
ATOM 837 C C . THR A 1 109 ? -6.672 2.329 3.057 1.00 98.44 109 THR A C 1
ATOM 839 O O . THR A 1 109 ? -6.647 2.062 4.259 1.00 98.44 109 THR A O 1
ATOM 842 N N . TRP A 1 110 ? -6.562 1.402 2.112 1.00 98.44 110 TRP A N 1
ATOM 843 C CA . TRP A 1 110 ? -6.506 -0.033 2.365 1.00 98.44 110 TRP A CA 1
ATOM 844 C C . TRP A 1 110 ? -5.174 -0.609 1.902 1.00 98.44 110 TRP A C 1
ATOM 846 O O . TRP A 1 110 ? -4.729 -0.302 0.799 1.00 98.44 110 TRP A O 1
ATOM 856 N N . ILE A 1 111 ? -4.548 -1.459 2.720 1.00 97.69 111 ILE A N 1
ATOM 857 C CA . ILE A 1 111 ? -3.329 -2.203 2.366 1.00 97.69 111 ILE A CA 1
ATOM 858 C C . ILE A 1 111 ? -3.524 -3.681 2.710 1.00 97.69 111 ILE A C 1
ATOM 860 O O . ILE A 1 111 ? -3.996 -4.013 3.795 1.00 97.69 111 ILE A O 1
ATOM 864 N N . ALA A 1 112 ? -3.155 -4.574 1.796 1.00 96.94 112 ALA A N 1
ATOM 865 C CA . ALA A 1 112 ? -3.280 -6.014 1.983 1.00 96.94 112 ALA A CA 1
ATOM 866 C C . ALA A 1 112 ? -2.410 -6.514 3.150 1.00 96.94 112 ALA A C 1
ATOM 868 O O . ALA A 1 112 ? -1.251 -6.104 3.297 1.00 96.94 112 ALA A O 1
ATOM 869 N N . ILE A 1 113 ? -2.963 -7.393 3.985 1.00 93.06 113 ILE A N 1
ATOM 870 C CA . ILE A 1 113 ? -2.246 -8.095 5.058 1.00 93.06 113 ILE A CA 1
ATOM 871 C C . ILE A 1 113 ? -1.373 -9.187 4.437 1.00 93.06 113 ILE A C 1
ATOM 873 O O . ILE A 1 113 ? -0.173 -9.261 4.709 1.00 93.06 113 ILE A O 1
ATOM 877 N N . GLU A 1 114 ? -1.975 -9.995 3.568 1.00 94.88 114 GLU A N 1
ATOM 878 C CA . GLU A 1 114 ? -1.307 -11.021 2.784 1.00 94.88 114 GLU A CA 1
ATOM 879 C C . GLU A 1 114 ? -0.705 -10.445 1.501 1.00 94.88 114 GLU A C 1
ATOM 881 O O . GLU A 1 114 ? -1.124 -9.418 0.962 1.00 94.88 114 GLU A O 1
ATOM 886 N N . LEU A 1 115 ? 0.308 -11.141 1.006 1.00 95.19 115 LEU A N 1
ATOM 887 C CA . LEU A 1 115 ? 0.958 -10.858 -0.258 1.00 95.19 115 LEU A CA 1
ATOM 888 C C . LEU A 1 115 ? 0.248 -11.607 -1.380 1.00 95.19 115 LEU A C 1
ATOM 890 O O . LEU A 1 115 ? -0.156 -12.759 -1.205 1.00 95.19 115 LEU A O 1
ATOM 894 N N . LEU A 1 116 ? 0.153 -10.978 -2.553 1.00 95.94 116 LEU A N 1
ATOM 895 C CA . LEU A 1 116 ? -0.453 -11.629 -3.715 1.00 95.94 116 LEU A CA 1
ATOM 896 C C . LEU A 1 116 ? 0.285 -12.926 -4.086 1.00 95.94 116 LEU A C 1
ATOM 898 O O . LEU A 1 116 ? 1.504 -13.074 -3.897 1.00 95.94 116 LEU A O 1
ATOM 902 N N . LYS A 1 117 ? -0.475 -13.869 -4.647 1.00 93.75 117 LYS A N 1
ATOM 903 C CA . LYS A 1 117 ? 0.004 -15.208 -4.984 1.00 93.75 117 LYS A CA 1
ATOM 904 C C . LYS A 1 117 ? 1.029 -15.200 -6.107 1.00 93.75 117 LYS A C 1
ATOM 906 O O . LYS A 1 117 ? 1.989 -15.972 -6.063 1.00 93.75 117 LYS A O 1
ATOM 911 N N . THR A 1 118 ? 0.854 -14.352 -7.108 1.00 93.00 118 THR A N 1
ATOM 912 C CA . THR A 1 118 ? 1.802 -14.256 -8.219 1.00 93.00 118 THR A CA 1
ATOM 913 C C . THR A 1 118 ? 2.934 -13.291 -7.870 1.00 93.00 118 THR A C 1
ATOM 915 O O . THR A 1 118 ? 2.711 -12.099 -7.660 1.00 93.00 118 THR A O 1
ATOM 918 N N . ALA A 1 119 ? 4.173 -13.792 -7.840 1.00 90.56 119 ALA A N 1
ATOM 919 C CA . ALA A 1 119 ? 5.361 -12.960 -7.663 1.00 90.56 119 ALA A CA 1
ATOM 920 C C . ALA A 1 119 ? 5.822 -12.390 -9.016 1.00 90.56 119 ALA A C 1
ATOM 922 O O . ALA A 1 119 ? 6.249 -13.136 -9.904 1.00 90.56 119 ALA A O 1
ATOM 923 N N . VAL A 1 120 ? 5.767 -11.066 -9.163 1.00 90.19 120 VAL A N 1
ATOM 924 C CA . VAL A 1 120 ? 6.097 -10.341 -10.401 1.00 90.19 120 VAL A CA 1
ATOM 925 C C . VAL A 1 120 ? 7.258 -9.392 -10.135 1.00 90.19 120 VAL A C 1
ATOM 927 O O . VAL A 1 120 ? 7.253 -8.683 -9.134 1.00 90.19 120 VAL A O 1
ATOM 930 N N . TYR A 1 121 ? 8.250 -9.369 -11.026 1.00 88.88 121 TYR A N 1
ATOM 931 C CA . TYR A 1 121 ? 9.351 -8.411 -10.934 1.00 88.88 121 TYR A CA 1
ATOM 932 C C . TYR A 1 121 ? 8.850 -6.970 -11.069 1.00 88.88 121 TYR A C 1
ATOM 934 O O . TYR A 1 121 ? 7.960 -6.698 -11.875 1.00 88.88 121 TYR A O 1
ATOM 942 N N . MET A 1 122 ? 9.485 -6.039 -10.349 1.00 90.81 122 MET A N 1
ATOM 943 C CA . MET A 1 122 ? 9.260 -4.603 -10.553 1.00 90.81 122 MET A CA 1
ATOM 944 C C . MET A 1 122 ? 9.433 -4.222 -12.033 1.00 90.81 122 MET A C 1
ATOM 946 O O . MET A 1 122 ? 8.556 -3.591 -12.623 1.00 90.81 122 MET A O 1
ATOM 950 N N . ASN A 1 123 ? 10.556 -4.652 -12.618 1.00 91.44 123 ASN A N 1
ATOM 951 C CA . ASN A 1 123 ? 10.975 -4.443 -14.003 1.00 91.44 123 ASN A CA 1
ATOM 952 C C . ASN A 1 123 ? 11.936 -5.563 -14.439 1.00 91.44 123 ASN A C 1
ATOM 954 O O . ASN A 1 123 ? 12.423 -6.332 -13.609 1.00 91.44 123 ASN A O 1
ATOM 958 N N . SER A 1 124 ? 12.245 -5.638 -15.738 1.00 90.00 124 SER A N 1
ATOM 959 C CA . SER A 1 124 ? 13.411 -6.393 -16.219 1.00 90.00 124 SER A CA 1
ATOM 960 C C . SER A 1 124 ? 14.708 -5.831 -15.627 1.00 90.00 124 SER A C 1
ATOM 962 O O . SER A 1 124 ? 14.734 -4.687 -15.177 1.00 90.00 124 SER A O 1
ATOM 964 N N . ALA A 1 125 ? 15.798 -6.602 -15.667 1.00 89.88 125 ALA A N 1
ATOM 965 C CA . ALA A 1 125 ? 17.121 -6.093 -15.302 1.00 89.88 125 ALA A CA 1
ATOM 966 C C . ALA A 1 125 ? 17.496 -4.858 -16.142 1.00 89.88 125 ALA A C 1
ATOM 968 O O . ALA A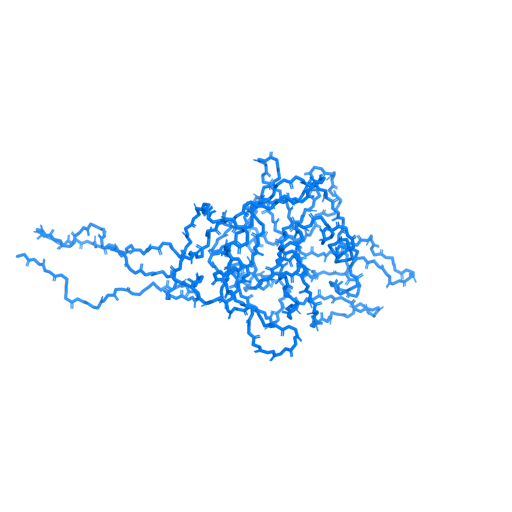 1 125 ? 17.025 -4.708 -17.274 1.00 89.88 125 ALA A O 1
ATOM 969 N N . TYR A 1 126 ? 18.323 -3.979 -15.575 1.00 91.62 126 TYR A N 1
ATOM 970 C CA . TYR A 1 126 ? 18.817 -2.803 -16.281 1.00 91.62 126 TYR A CA 1
ATOM 971 C C . TYR A 1 126 ? 19.708 -3.208 -17.463 1.00 91.62 126 TYR A C 1
ATOM 973 O O . TYR A 1 126 ? 20.611 -4.035 -17.331 1.00 91.62 126 TYR A O 1
ATOM 981 N N . ASP A 1 127 ? 19.458 -2.599 -18.618 1.00 92.50 127 ASP A N 1
ATOM 982 C CA . ASP A 1 127 ? 20.266 -2.733 -19.825 1.00 92.50 127 ASP A CA 1
ATOM 983 C C . ASP A 1 127 ? 20.962 -1.402 -20.119 1.00 92.50 127 ASP A C 1
ATOM 985 O O . ASP A 1 127 ? 20.328 -0.406 -20.473 1.00 92.50 127 ASP A O 1
ATOM 989 N N . SER A 1 128 ? 22.291 -1.392 -20.004 1.00 92.38 128 SER A N 1
ATOM 990 C CA . SER A 1 128 ? 23.121 -0.204 -20.220 1.00 92.38 128 SER A CA 1
ATOM 991 C C . SER A 1 128 ? 23.196 0.258 -21.678 1.00 92.38 128 SER A C 1
ATOM 993 O O . SER A 1 128 ? 23.531 1.418 -21.925 1.00 92.38 128 SER A O 1
ATOM 995 N N . THR A 1 129 ? 22.866 -0.611 -22.637 1.00 94.00 129 THR A N 1
ATOM 996 C CA . THR A 1 129 ? 22.866 -0.290 -24.072 1.00 94.00 129 THR A CA 1
ATOM 997 C C . THR A 1 129 ? 21.623 0.502 -24.442 1.00 94.00 129 THR A C 1
ATOM 999 O O . THR A 1 129 ? 21.710 1.535 -25.106 1.00 94.00 129 THR A O 1
ATOM 1002 N N . THR A 1 130 ? 20.458 0.027 -23.998 1.00 93.00 130 THR A N 1
ATOM 1003 C CA . THR A 1 130 ? 19.167 0.673 -24.270 1.00 93.00 130 THR A CA 1
ATOM 1004 C C . THR A 1 130 ? 18.793 1.715 -23.221 1.00 93.00 130 THR A C 1
ATOM 1006 O O . THR A 1 130 ? 17.933 2.551 -23.487 1.00 93.00 130 THR A O 1
ATOM 1009 N N . LYS A 1 131 ? 19.456 1.699 -22.056 1.00 91.38 131 LYS A N 1
ATOM 1010 C CA . LYS A 1 131 ? 19.148 2.518 -20.876 1.00 91.38 131 LYS A CA 1
ATOM 1011 C C . LYS A 1 131 ? 17.709 2.317 -20.404 1.00 91.38 131 LYS A C 1
ATOM 1013 O O . LYS A 1 131 ? 17.008 3.279 -20.103 1.00 91.38 131 LYS A O 1
ATOM 1018 N N . THR A 1 132 ? 17.271 1.062 -20.365 1.00 91.12 132 THR A N 1
ATOM 1019 C CA . THR A 1 132 ? 15.923 0.660 -19.936 1.00 91.12 132 THR A CA 1
ATOM 1020 C C . THR A 1 132 ? 15.993 -0.436 -18.875 1.00 91.12 132 THR A C 1
ATOM 1022 O O . THR A 1 132 ? 17.054 -1.011 -18.637 1.00 91.12 132 THR A O 1
ATOM 1025 N N . GLY A 1 133 ? 14.867 -0.726 -18.221 1.00 90.38 133 GLY A N 1
ATOM 1026 C CA . GLY A 1 133 ? 14.810 -1.701 -17.131 1.00 90.38 133 GLY A CA 1
ATOM 1027 C C . GLY A 1 133 ? 15.323 -1.145 -15.800 1.00 90.38 133 GLY A C 1
ATOM 1028 O O . GLY A 1 133 ? 15.541 0.057 -15.646 1.00 90.38 133 GLY A O 1
ATOM 1029 N N . GLY A 1 134 ? 15.477 -2.028 -14.816 1.00 90.81 134 GLY A N 1
ATOM 1030 C CA . GLY A 1 134 ? 15.841 -1.668 -13.450 1.00 90.81 134 GLY A CA 1
ATOM 1031 C C . GLY A 1 134 ? 14.872 -0.641 -12.862 1.00 90.81 134 GLY A C 1
ATOM 1032 O O . GLY A 1 134 ? 13.654 -0.808 -12.918 1.00 90.81 134 GLY A O 1
ATOM 1033 N N . SER A 1 135 ? 15.418 0.443 -12.328 1.00 93.44 135 SER A N 1
ATOM 1034 C CA . SER A 1 135 ? 14.677 1.569 -11.753 1.00 93.44 135 SER A CA 1
ATOM 1035 C C . SER A 1 135 ? 14.558 2.768 -12.706 1.00 93.44 135 SER A C 1
ATOM 1037 O O . SER A 1 135 ? 14.186 3.864 -12.268 1.00 93.44 135 SER A O 1
ATOM 1039 N N . ILE A 1 136 ? 14.894 2.599 -13.993 1.00 95.50 136 ILE A N 1
ATOM 1040 C CA . ILE A 1 136 ? 14.735 3.660 -14.994 1.00 95.50 136 ILE A CA 1
ATOM 1041 C C . ILE A 1 136 ? 13.245 3.978 -15.175 1.00 95.50 136 ILE A C 1
ATOM 1043 O O . ILE A 1 136 ? 12.424 3.069 -15.269 1.00 95.50 136 ILE A O 1
ATOM 1047 N N . GLY A 1 137 ? 12.895 5.266 -15.170 1.00 94.19 137 GLY A N 1
ATOM 1048 C CA . GLY A 1 137 ? 11.507 5.740 -15.243 1.00 94.19 137 GLY A CA 1
ATOM 1049 C C . GLY A 1 137 ? 10.717 5.590 -13.934 1.00 94.19 137 GLY A C 1
ATOM 1050 O O . GLY A 1 137 ? 9.583 6.059 -13.835 1.00 94.19 137 GLY A O 1
ATOM 1051 N N . GLY A 1 138 ? 11.321 4.999 -12.896 1.00 94.31 138 GLY A N 1
ATOM 1052 C CA . GLY A 1 138 ? 10.719 4.844 -11.573 1.00 94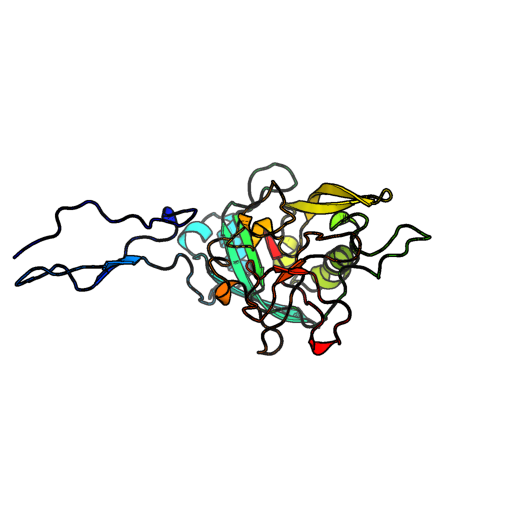.31 138 GLY A CA 1
ATOM 1053 C C . GLY A 1 138 ? 9.441 4.000 -11.569 1.00 94.31 138 GLY A C 1
ATOM 1054 O O . GLY A 1 138 ? 9.218 3.147 -12.429 1.00 94.31 138 GLY A O 1
ATOM 1055 N N . TRP A 1 139 ? 8.587 4.238 -10.570 1.00 95.81 139 TRP A N 1
ATOM 1056 C CA . TRP A 1 139 ? 7.308 3.536 -10.429 1.00 95.81 139 TRP A CA 1
ATOM 1057 C C . TRP A 1 139 ? 6.366 3.776 -11.615 1.00 95.81 139 TRP A C 1
ATOM 1059 O O . TRP A 1 139 ? 5.714 2.835 -12.074 1.00 95.81 139 TRP A O 1
ATOM 1069 N N . GLU A 1 140 ? 6.332 5.008 -12.134 1.00 94.94 140 GLU A N 1
ATOM 1070 C CA . GLU A 1 140 ? 5.438 5.446 -13.214 1.00 94.94 140 GLU A CA 1
ATOM 1071 C C . GLU A 1 140 ? 5.574 4.563 -14.467 1.00 94.94 140 GLU A C 1
ATOM 1073 O O . GLU A 1 140 ? 4.566 4.164 -15.057 1.00 94.94 140 GLU A O 1
ATOM 1078 N N . GLU A 1 141 ? 6.804 4.192 -14.831 1.00 94.44 141 GLU A N 1
ATOM 1079 C CA . GLU A 1 141 ? 7.092 3.366 -16.011 1.00 94.44 141 GLU A CA 1
ATOM 1080 C C . GLU A 1 141 ? 7.195 1.861 -15.713 1.00 94.44 141 GLU A C 1
ATOM 1082 O O . GLU A 1 141 ? 7.337 1.055 -16.644 1.00 94.44 141 GLU A O 1
ATOM 1087 N N . SER A 1 142 ? 7.068 1.467 -14.441 1.00 95.38 142 SER A N 1
ATOM 1088 C CA . SER A 1 142 ? 7.341 0.100 -14.002 1.00 95.38 142 SER A CA 1
ATOM 1089 C C . SER A 1 142 ? 6.392 -0.948 -14.596 1.00 95.38 142 SER A C 1
ATOM 1091 O O . SER A 1 142 ? 5.188 -0.735 -14.789 1.00 95.38 142 SER A O 1
ATOM 1093 N N . GLY A 1 143 ? 6.942 -2.134 -14.858 1.00 95.88 143 GLY A N 1
ATOM 1094 C CA . GLY A 1 143 ? 6.192 -3.315 -15.267 1.00 95.88 143 GLY A CA 1
ATOM 1095 C C . GLY A 1 143 ? 5.190 -3.748 -14.200 1.00 95.88 143 GLY A C 1
ATOM 1096 O O . GLY A 1 143 ? 4.060 -4.102 -14.534 1.00 95.88 143 GLY A O 1
ATOM 1097 N N . LEU A 1 144 ? 5.556 -3.637 -12.919 1.00 96.62 144 LEU A N 1
ATOM 1098 C CA . LEU A 1 144 ? 4.660 -3.958 -11.812 1.00 96.62 144 LEU A CA 1
ATOM 1099 C C . LEU A 1 144 ? 3.446 -3.020 -11.745 1.00 96.62 144 LEU A C 1
ATOM 1101 O O . LEU A 1 144 ? 2.327 -3.504 -11.589 1.00 96.62 144 LEU A O 1
ATOM 1105 N N . ARG A 1 145 ? 3.609 -1.706 -11.948 1.00 97.69 145 ARG A N 1
ATOM 1106 C CA . ARG A 1 145 ? 2.468 -0.775 -12.022 1.00 97.69 145 ARG A CA 1
ATOM 1107 C C . ARG A 1 145 ? 1.505 -1.137 -13.156 1.00 97.69 145 ARG A C 1
ATOM 1109 O O . ARG A 1 145 ? 0.289 -1.154 -12.958 1.00 97.69 145 ARG A O 1
ATOM 1116 N N . LYS A 1 146 ? 2.038 -1.491 -14.332 1.00 97.94 146 LYS A N 1
ATOM 1117 C CA . LYS A 1 146 ? 1.231 -1.986 -15.466 1.00 97.94 146 LYS A CA 1
ATOM 1118 C C . LYS A 1 146 ? 0.509 -3.286 -15.106 1.00 97.94 146 LYS A C 1
ATOM 1120 O O . LYS A 1 146 ? -0.679 -3.405 -15.378 1.00 97.94 146 LYS A O 1
ATOM 1125 N N . TYR A 1 147 ? 1.182 -4.220 -14.432 1.00 98.25 147 TYR A N 1
ATOM 1126 C CA . TYR A 1 147 ? 0.571 -5.461 -13.947 1.00 98.25 147 TYR A CA 1
ATOM 1127 C C . TYR A 1 147 ? -0.586 -5.200 -12.973 1.00 98.25 147 TYR A C 1
ATOM 1129 O O . TYR A 1 147 ? -1.655 -5.797 -13.120 1.00 98.25 147 TYR A O 1
ATOM 1137 N N . LEU A 1 148 ? -0.423 -4.269 -12.024 1.00 98.44 148 LEU A N 1
ATOM 1138 C CA . LEU A 1 148 ? -1.507 -3.886 -11.118 1.00 98.44 148 LEU A CA 1
ATOM 1139 C C . LEU A 1 148 ? -2.718 -3.359 -11.895 1.00 98.44 148 LEU A C 1
ATOM 1141 O O . LEU A 1 148 ? -3.832 -3.838 -11.695 1.00 98.44 148 LEU A O 1
ATOM 1145 N N . ARG A 1 149 ? -2.502 -2.424 -12.824 1.00 98.25 149 ARG A N 1
ATOM 1146 C CA . ARG A 1 149 ? -3.576 -1.815 -13.621 1.00 98.25 149 ARG A CA 1
ATOM 1147 C C . ARG A 1 149 ? -4.269 -2.811 -14.553 1.00 98.25 149 ARG A C 1
ATOM 1149 O O . ARG A 1 149 ? -5.493 -2.854 -14.589 1.00 98.25 149 ARG A O 1
ATOM 1156 N N . ASP A 1 150 ? -3.497 -3.587 -15.305 1.00 98.25 150 ASP A N 1
ATOM 1157 C CA . ASP A 1 150 ? -4.014 -4.371 -16.432 1.00 98.25 150 ASP A CA 1
ATOM 1158 C C . ASP A 1 150 ? -4.398 -5.801 -16.025 1.00 98.25 150 ASP A C 1
ATOM 1160 O O . ASP A 1 150 ? -5.207 -6.433 -16.700 1.00 98.25 150 ASP A O 1
ATOM 1164 N N . THR A 1 151 ? -3.835 -6.323 -14.926 1.00 98.31 151 THR A N 1
ATOM 1165 C CA . THR A 1 151 ? -4.083 -7.700 -14.463 1.00 98.31 151 THR A CA 1
ATOM 1166 C C . THR A 1 151 ? -4.771 -7.768 -13.108 1.00 98.31 151 THR A C 1
ATOM 1168 O O . THR A 1 151 ? -5.704 -8.553 -12.977 1.00 98.31 151 THR A O 1
ATOM 1171 N N . ILE A 1 152 ? -4.362 -6.976 -12.110 1.00 98.56 152 ILE A N 1
ATOM 1172 C CA . ILE A 1 152 ? -4.963 -7.053 -10.765 1.00 98.56 152 ILE A CA 1
ATOM 1173 C C . ILE A 1 152 ? -6.283 -6.287 -10.689 1.00 98.56 152 ILE A C 1
ATOM 1175 O O . ILE A 1 152 ? -7.274 -6.838 -10.219 1.00 98.56 152 ILE A O 1
ATOM 1179 N N . LYS A 1 153 ? -6.345 -5.052 -11.202 1.00 98.50 153 LYS A N 1
ATOM 1180 C CA . LYS A 1 153 ? -7.564 -4.230 -11.153 1.00 98.50 153 LYS A CA 1
ATOM 1181 C C . LYS A 1 153 ? -8.791 -4.938 -11.741 1.00 98.50 153 LYS A C 1
ATOM 1183 O O . LYS A 1 153 ? -9.838 -4.886 -11.099 1.00 98.50 153 LYS A O 1
ATOM 1188 N N . PRO A 1 154 ? -8.720 -5.633 -12.895 1.00 98.50 154 PRO A N 1
ATOM 1189 C CA . PRO A 1 154 ? -9.878 -6.346 -13.433 1.00 98.50 154 PRO A CA 1
ATOM 1190 C C . PRO A 1 154 ? -10.382 -7.500 -12.554 1.00 98.50 154 PRO A C 1
ATOM 1192 O O . PRO A 1 154 ? -11.537 -7.887 -12.703 1.00 98.50 154 PRO A O 1
ATOM 1195 N N . LEU A 1 155 ? -9.552 -8.031 -11.648 1.00 98.44 155 LEU A N 1
ATOM 1196 C CA . LEU A 1 155 ? -9.927 -9.107 -10.724 1.00 98.44 155 LEU A CA 1
ATOM 1197 C C . LEU A 1 155 ? -10.678 -8.599 -9.489 1.00 98.44 155 LEU A C 1
ATOM 1199 O O . LEU A 1 155 ? -11.350 -9.388 -8.836 1.00 98.44 155 LEU A O 1
ATOM 1203 N N . ILE A 1 156 ? -10.579 -7.304 -9.173 1.00 98.62 156 ILE A N 1
ATOM 1204 C CA . ILE A 1 156 ? -11.295 -6.707 -8.042 1.00 98.62 156 ILE A CA 1
ATOM 1205 C C . ILE A 1 156 ? -12.810 -6.762 -8.323 1.00 98.62 156 ILE A C 1
ATOM 1207 O O . ILE A 1 156 ? -13.220 -6.362 -9.424 1.00 98.62 156 ILE A O 1
ATOM 1211 N N . PRO A 1 157 ? -13.640 -7.203 -7.350 1.00 98.38 157 PRO A N 1
ATOM 1212 C CA . PRO A 1 157 ? -15.096 -7.201 -7.455 1.00 98.38 157 PRO A CA 1
ATOM 1213 C C . PRO A 1 157 ? -15.626 -5.852 -7.932 1.00 98.38 157 PRO A C 1
ATOM 1215 O O . PRO A 1 157 ? -15.144 -4.800 -7.514 1.00 98.38 157 PRO A O 1
ATOM 1218 N N . GLU A 1 158 ? -16.602 -5.878 -8.837 1.00 98.25 158 GLU A N 1
ATOM 1219 C CA . GLU A 1 158 ? -17.020 -4.692 -9.588 1.00 98.25 158 GLU A CA 1
ATOM 1220 C C . GLU A 1 158 ? -17.457 -3.524 -8.694 1.00 98.25 158 GLU A C 1
ATOM 1222 O O . GLU A 1 158 ? -17.065 -2.385 -8.947 1.00 98.25 158 GLU A O 1
ATOM 1227 N N . ASN A 1 159 ? -18.204 -3.800 -7.625 1.00 98.25 159 ASN A N 1
ATOM 1228 C CA . ASN A 1 159 ? -18.641 -2.797 -6.653 1.00 98.25 159 ASN A CA 1
ATOM 1229 C C . ASN A 1 159 ? -17.458 -2.081 -5.973 1.00 98.25 159 ASN A C 1
ATOM 1231 O O . ASN A 1 159 ? -17.425 -0.848 -5.920 1.00 98.25 159 ASN A O 1
ATOM 1235 N N . VAL A 1 160 ? -16.452 -2.840 -5.525 1.00 98.75 160 VAL A N 1
ATOM 1236 C CA . VAL A 1 160 ? -15.220 -2.294 -4.937 1.00 98.75 160 VAL A CA 1
ATOM 1237 C C . VAL A 1 160 ? -14.440 -1.535 -5.999 1.00 98.75 160 VAL A C 1
ATOM 1239 O O . VAL A 1 160 ? -14.117 -0.367 -5.807 1.00 98.75 160 VAL A O 1
ATOM 1242 N N . ARG A 1 161 ? -14.202 -2.158 -7.158 1.00 98.62 161 ARG 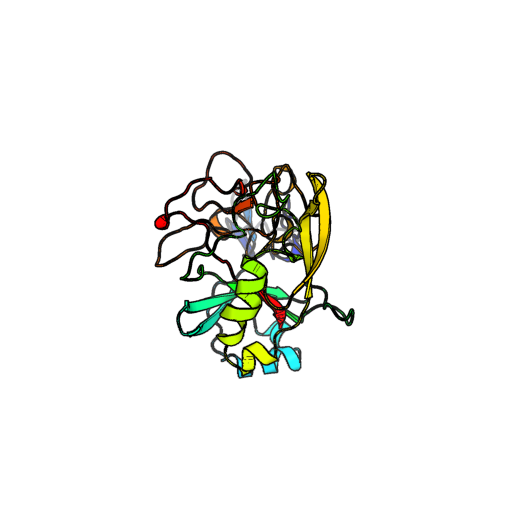A N 1
ATOM 1243 C CA . ARG A 1 161 ? -13.418 -1.592 -8.261 1.00 98.62 161 ARG A CA 1
ATOM 1244 C C . ARG A 1 161 ? -13.957 -0.246 -8.737 1.00 98.62 161 ARG A C 1
ATOM 1246 O O . ARG A 1 161 ? -13.165 0.653 -8.992 1.00 98.62 161 ARG A O 1
ATOM 1253 N N . ASN A 1 162 ? -15.277 -0.107 -8.845 1.00 98.56 162 ASN A N 1
ATOM 1254 C CA . ASN A 1 162 ? -15.931 1.136 -9.265 1.00 98.56 162 ASN A CA 1
ATOM 1255 C C . ASN A 1 162 ? -15.889 2.229 -8.184 1.00 98.56 162 ASN A C 1
ATOM 1257 O O . ASN A 1 162 ? -16.089 3.404 -8.490 1.00 98.56 162 ASN A O 1
ATOM 1261 N N . SER A 1 163 ? -15.627 1.851 -6.932 1.00 98.62 163 SER A N 1
ATOM 1262 C CA . SER A 1 163 ? -15.512 2.777 -5.803 1.00 98.62 163 SER A CA 1
ATOM 1263 C C . SER A 1 163 ? -14.077 3.251 -5.562 1.00 98.62 163 SER A C 1
ATOM 1265 O O . SER A 1 163 ? -13.893 4.258 -4.880 1.00 98.62 163 SER A O 1
ATOM 1267 N N . ILE A 1 164 ? -13.077 2.576 -6.145 1.00 98.81 164 ILE A N 1
ATOM 1268 C CA . ILE A 1 164 ? -11.666 2.942 -5.994 1.00 98.81 164 ILE A CA 1
ATOM 1269 C C . ILE A 1 164 ? -11.410 4.351 -6.534 1.00 98.81 164 ILE A C 1
ATOM 1271 O O . ILE A 1 164 ? -11.871 4.730 -7.613 1.00 98.81 164 ILE A O 1
ATOM 1275 N N . LYS A 1 165 ? -10.631 5.125 -5.778 1.00 98.56 165 LYS A N 1
ATOM 1276 C CA . LYS A 1 165 ? -10.216 6.480 -6.134 1.00 98.56 165 LYS A CA 1
ATOM 1277 C C . LYS A 1 165 ? -8.754 6.519 -6.547 1.00 98.56 165 LYS A C 1
ATOM 1279 O O . LYS A 1 165 ? -7.893 5.941 -5.889 1.00 98.56 165 LYS A O 1
ATOM 1284 N N . ALA A 1 166 ? -8.478 7.266 -7.613 1.00 98.56 166 ALA A N 1
ATOM 1285 C CA . ALA A 1 166 ? -7.117 7.635 -7.959 1.00 98.56 166 ALA A CA 1
ATOM 1286 C C . ALA A 1 166 ? -6.582 8.645 -6.934 1.00 98.56 166 ALA A C 1
ATOM 1288 O O . ALA A 1 166 ? -7.220 9.670 -6.674 1.00 98.56 166 ALA A O 1
ATOM 1289 N N . VAL A 1 167 ? -5.397 8.383 -6.391 1.00 98.25 167 VAL A N 1
ATOM 1290 C CA . VAL A 1 167 ? -4.716 9.243 -5.414 1.00 98.25 167 VAL A CA 1
ATOM 1291 C C . VAL A 1 167 ? -3.333 9.645 -5.908 1.00 98.25 167 VAL A C 1
ATOM 1293 O O . VAL A 1 167 ? -2.763 9.015 -6.803 1.00 98.25 167 VAL A O 1
ATOM 1296 N N . ARG A 1 168 ? -2.797 10.726 -5.341 1.00 97.00 168 ARG A N 1
ATOM 1297 C CA . ARG A 1 168 ? -1.426 11.172 -5.590 1.00 97.00 168 ARG A CA 1
ATOM 1298 C C . ARG A 1 168 ? -0.461 10.320 -4.787 1.00 97.00 168 ARG A C 1
ATOM 1300 O O . ARG A 1 168 ? -0.558 10.251 -3.564 1.00 97.00 168 ARG A O 1
ATOM 1307 N N . LYS A 1 169 ? 0.495 9.723 -5.480 1.00 96.19 169 LYS A N 1
ATOM 1308 C CA . LYS A 1 169 ? 1.594 8.957 -4.909 1.00 96.19 169 LYS A CA 1
ATOM 1309 C C . LYS A 1 169 ? 2.917 9.578 -5.307 1.00 96.19 169 LYS A C 1
ATOM 1311 O O . LYS A 1 169 ? 3.009 10.303 -6.291 1.00 96.19 169 LYS A O 1
ATOM 1316 N N . TYR A 1 170 ? 3.948 9.274 -4.536 1.00 94.50 170 TYR A N 1
ATOM 1317 C CA . TYR A 1 170 ? 5.307 9.727 -4.799 1.00 94.50 170 TYR A CA 1
ATOM 1318 C C . TYR A 1 170 ? 6.233 8.526 -4.858 1.00 94.50 170 TYR A C 1
ATOM 1320 O O . TYR A 1 170 ? 6.026 7.531 -4.150 1.00 94.50 170 TYR A O 1
ATOM 1328 N N . SER A 1 171 ? 7.216 8.606 -5.746 1.00 93.44 171 SER A N 1
ATOM 1329 C CA . SER A 1 171 ? 8.220 7.566 -5.932 1.00 93.44 171 SER A CA 1
ATOM 1330 C C . SER A 1 171 ? 9.567 8.179 -6.274 1.00 93.44 171 SER A C 1
ATOM 1332 O O . SER A 1 171 ? 9.636 9.228 -6.917 1.00 93.44 171 SER A O 1
ATOM 1334 N N . VAL A 1 172 ? 10.631 7.488 -5.878 1.00 94.88 172 VAL A N 1
ATOM 1335 C CA . VAL A 1 172 ? 11.989 7.770 -6.346 1.00 94.88 172 VAL A CA 1
ATOM 1336 C C . VAL A 1 172 ? 12.350 6.803 -7.471 1.00 94.88 172 VAL A C 1
ATOM 1338 O O . VAL A 1 172 ? 12.141 5.598 -7.337 1.00 94.88 172 VAL A O 1
ATOM 1341 N N . GLY A 1 173 ? 12.927 7.327 -8.551 1.00 95.19 173 GLY A N 1
ATOM 1342 C CA . GLY A 1 173 ? 13.411 6.573 -9.709 1.00 95.19 173 GLY A CA 1
ATOM 1343 C C . GLY A 1 173 ? 14.698 7.162 -10.291 1.00 95.19 173 GLY A C 1
ATOM 1344 O O . GLY A 1 173 ? 15.304 8.060 -9.703 1.00 95.19 173 GLY A O 1
ATOM 1345 N N . PHE A 1 174 ? 15.115 6.651 -11.451 1.00 95.75 174 PHE A N 1
ATOM 1346 C CA . PHE A 1 174 ? 16.278 7.142 -12.197 1.00 95.75 174 PHE A CA 1
ATOM 1347 C C . PHE A 1 174 ? 15.897 7.499 -13.636 1.00 95.75 174 PHE A C 1
ATOM 1349 O O . PHE A 1 174 ? 15.112 6.797 -14.268 1.00 95.75 174 PHE A O 1
ATOM 1356 N N . ASN A 1 175 ? 16.426 8.597 -14.170 1.00 95.56 175 ASN A N 1
ATOM 1357 C CA . ASN A 1 175 ? 16.232 8.952 -15.577 1.00 95.56 175 ASN A CA 1
ATOM 1358 C C . ASN A 1 175 ? 17.232 8.195 -16.483 1.00 95.56 175 ASN A C 1
ATOM 1360 O O . ASN A 1 175 ? 18.139 7.515 -16.002 1.00 95.56 175 ASN A O 1
ATOM 1364 N N . SER A 1 176 ? 17.122 8.340 -17.807 1.00 92.62 176 SER A N 1
ATOM 1365 C CA . SER A 1 176 ? 18.043 7.713 -18.780 1.00 92.62 176 SER A CA 1
ATOM 1366 C C . SER A 1 176 ? 19.504 8.200 -18.689 1.00 92.62 176 SER A C 1
ATOM 1368 O O . SER A 1 176 ? 20.406 7.629 -19.311 1.00 92.62 176 SER A O 1
ATOM 1370 N N . SER A 1 177 ? 19.754 9.283 -17.953 1.00 95.38 177 SER A N 1
ATOM 1371 C CA . SER A 1 177 ? 21.093 9.788 -17.623 1.00 95.38 177 SER A CA 1
ATOM 1372 C C . SER A 1 177 ? 21.627 9.220 -16.303 1.00 95.38 177 SER A C 1
ATOM 1374 O O . SER A 1 177 ? 22.727 9.579 -15.898 1.00 95.38 177 SER A O 1
ATOM 1376 N N . LEU A 1 178 ? 20.893 8.292 -15.676 1.00 94.81 178 LEU A N 1
ATOM 1377 C CA . LEU A 1 178 ? 21.198 7.672 -14.381 1.00 94.81 178 LEU A CA 1
ATOM 1378 C C . LEU A 1 178 ? 21.157 8.653 -13.207 1.00 94.81 178 LEU A C 1
ATOM 1380 O O . LEU A 1 178 ? 21.732 8.398 -12.150 1.00 94.81 178 LEU A O 1
ATOM 1384 N N . GLU A 1 179 ? 20.446 9.763 -13.372 1.00 95.94 179 GLU A N 1
ATOM 1385 C CA . GLU A 1 179 ? 20.228 10.732 -12.309 1.00 95.94 179 GLU A CA 1
ATOM 1386 C C . GLU A 1 179 ? 18.944 10.378 -11.563 1.00 95.94 179 GLU A C 1
ATOM 1388 O O . GLU A 1 179 ? 17.914 10.056 -12.165 1.00 95.94 179 GLU A O 1
ATOM 1393 N N . ARG A 1 180 ? 19.018 10.437 -10.234 1.00 95.25 180 ARG A N 1
ATOM 1394 C CA . ARG A 1 180 ? 17.878 10.190 -9.356 1.00 95.25 180 ARG A CA 1
ATOM 1395 C C . ARG A 1 180 ? 16.852 11.313 -9.505 1.00 95.25 180 ARG A C 1
ATOM 1397 O O . ARG A 1 180 ? 17.221 12.485 -9.512 1.00 95.25 180 ARG A O 1
ATOM 1404 N N . PHE A 1 181 ? 15.574 10.957 -9.528 1.00 94.81 181 PHE A N 1
ATOM 1405 C CA . PHE A 1 181 ? 14.471 11.910 -9.448 1.00 94.81 181 PHE A CA 1
ATOM 1406 C C . PHE A 1 181 ? 13.392 11.418 -8.478 1.00 94.81 181 PHE A C 1
ATOM 1408 O O . PHE A 1 181 ? 13.254 10.216 -8.253 1.00 94.81 181 PHE A O 1
ATOM 1415 N N . GLU A 1 182 ? 12.619 12.352 -7.928 1.00 94.31 182 GLU A N 1
ATOM 1416 C CA . GLU A 1 182 ? 11.357 12.070 -7.238 1.00 94.31 182 GLU A CA 1
ATOM 1417 C C . GLU A 1 182 ? 10.209 12.564 -8.121 1.00 94.31 182 GLU A C 1
ATOM 1419 O O . GLU A 1 182 ? 10.258 13.681 -8.640 1.00 94.31 182 GLU A O 1
ATOM 1424 N N . GLY A 1 183 ? 9.206 11.715 -8.337 1.00 89.81 183 GLY A N 1
ATOM 1425 C CA . GLY A 1 183 ? 8.069 12.004 -9.207 1.00 89.81 183 GLY A CA 1
ATOM 1426 C C . GLY A 1 183 ? 6.734 11.738 -8.524 1.00 89.81 183 GLY A C 1
ATOM 1427 O O . GLY A 1 183 ? 6.576 10.733 -7.824 1.00 89.81 183 GLY A O 1
ATOM 1428 N N . GLU A 1 184 ? 5.770 12.631 -8.763 1.00 93.50 184 GLU A N 1
ATOM 1429 C CA . GLU A 1 184 ? 4.358 12.393 -8.457 1.00 93.50 184 GLU A CA 1
ATOM 1430 C C . GLU A 1 184 ? 3.753 11.456 -9.513 1.00 93.50 184 GLU A C 1
ATOM 1432 O O . GLU A 1 184 ? 3.956 11.638 -10.713 1.00 93.50 184 GLU A O 1
ATOM 1437 N N . CYS A 1 185 ? 2.972 10.486 -9.059 1.00 93.19 185 CYS A N 1
ATOM 1438 C CA . CYS A 1 185 ? 2.182 9.563 -9.864 1.00 93.19 185 CYS A CA 1
ATOM 1439 C C . CYS A 1 185 ? 0.720 9.602 -9.401 1.00 93.19 185 CYS A C 1
ATOM 1441 O O . CYS A 1 185 ? 0.407 10.018 -8.282 1.00 93.19 185 CYS A O 1
ATOM 1443 N N . ARG A 1 186 ? -0.199 9.213 -10.287 1.00 95.94 186 ARG A N 1
ATOM 1444 C CA . ARG A 1 186 ? -1.642 9.161 -10.008 1.00 95.94 186 ARG A CA 1
ATOM 1445 C C . ARG A 1 186 ? -2.109 7.734 -10.191 1.00 95.94 186 ARG A C 1
ATOM 1447 O O . ARG A 1 186 ? -2.125 7.247 -11.320 1.00 95.94 186 ARG A O 1
ATOM 1454 N N . ASP A 1 187 ? -2.471 7.090 -9.091 1.00 97.25 187 ASP A N 1
ATOM 1455 C CA . ASP A 1 187 ? -2.704 5.653 -9.073 1.00 97.25 187 ASP A CA 1
ATOM 1456 C C . ASP A 1 187 ? -3.984 5.293 -8.332 1.00 97.25 187 ASP A C 1
ATOM 1458 O O . ASP A 1 187 ? -4.300 5.840 -7.279 1.00 97.25 187 ASP A O 1
ATOM 1462 N N . GLU A 1 188 ? -4.715 4.341 -8.900 1.00 98.56 188 GLU A N 1
ATOM 1463 C CA . GLU A 1 188 ? -5.854 3.687 -8.251 1.00 98.56 188 GLU A CA 1
ATOM 1464 C C . GLU A 1 188 ? -5.399 2.483 -7.420 1.00 98.56 188 GLU A C 1
ATOM 1466 O O . GLU A 1 188 ? -5.974 2.208 -6.372 1.00 98.56 188 GLU A O 1
ATOM 1471 N N . LEU A 1 189 ? -4.353 1.786 -7.883 1.00 98.62 189 LEU A N 1
ATOM 1472 C CA . LEU A 1 189 ? -3.702 0.672 -7.196 1.00 98.62 189 LEU A CA 1
ATOM 1473 C C . LEU A 1 189 ? -2.198 0.934 -7.098 1.00 98.62 189 LEU A C 1
ATOM 1475 O O . LEU A 1 189 ? -1.580 1.343 -8.081 1.00 98.62 189 LEU A O 1
ATOM 1479 N N . TRP A 1 190 ? -1.593 0.635 -5.953 1.00 98.25 190 TRP A N 1
ATOM 1480 C CA . TRP A 1 190 ? -0.154 0.807 -5.733 1.00 98.25 190 TRP A CA 1
ATOM 1481 C C . TRP A 1 190 ? 0.411 -0.242 -4.774 1.00 98.25 190 TRP A C 1
ATOM 1483 O O . TRP A 1 190 ? -0.319 -1.031 -4.178 1.00 98.25 190 TRP A O 1
ATOM 1493 N N . ILE A 1 191 ? 1.733 -0.229 -4.621 1.00 97.25 191 ILE A N 1
ATOM 1494 C CA . ILE A 1 191 ? 2.448 -0.824 -3.483 1.00 97.25 191 ILE A CA 1
ATOM 1495 C C . ILE A 1 191 ? 3.039 0.302 -2.623 1.00 97.25 191 ILE A C 1
ATOM 1497 O O . ILE A 1 191 ? 3.306 1.375 -3.177 1.00 97.25 191 ILE A O 1
ATOM 1501 N N . PRO A 1 192 ? 3.250 0.115 -1.308 1.00 95.38 192 PRO A N 1
ATOM 1502 C CA . PRO A 1 192 ? 3.791 1.160 -0.438 1.00 95.38 192 PRO A CA 1
ATOM 1503 C C . PRO A 1 192 ? 5.163 1.693 -0.881 1.00 95.38 192 PRO A C 1
ATOM 1505 O O . PRO A 1 192 ? 5.929 0.998 -1.551 1.00 95.38 192 PRO A O 1
ATOM 1508 N N . SER A 1 193 ? 5.492 2.929 -0.509 1.00 94.06 193 SER A N 1
ATOM 1509 C CA . SER A 1 193 ? 6.867 3.452 -0.569 1.00 94.06 193 SER A CA 1
ATOM 1510 C C . SER A 1 193 ? 7.574 3.319 0.779 1.00 94.06 193 SER A C 1
ATOM 1512 O O . SER A 1 193 ? 6.939 3.073 1.804 1.00 94.06 193 SER A O 1
ATOM 1514 N N . VAL A 1 194 ? 8.886 3.561 0.798 1.00 90.88 194 VAL A N 1
ATOM 1515 C CA . VAL A 1 194 ? 9.653 3.702 2.040 1.00 90.88 194 VAL A CA 1
ATOM 1516 C C . VAL A 1 194 ? 9.045 4.781 2.930 1.00 90.88 194 VAL A C 1
ATOM 1518 O O . VAL A 1 194 ? 8.855 4.536 4.117 1.00 90.88 194 VAL A O 1
ATOM 1521 N N . ARG A 1 195 ? 8.664 5.942 2.384 1.00 90.62 195 ARG A N 1
ATOM 1522 C CA . ARG A 1 195 ? 7.982 6.988 3.165 1.00 90.62 195 ARG A CA 1
ATOM 1523 C C . ARG A 1 195 ? 6.701 6.511 3.854 1.00 90.62 195 ARG A C 1
ATOM 1525 O O . ARG A 1 195 ? 6.444 6.896 4.993 1.00 90.62 195 ARG A O 1
ATOM 1532 N N . GLU A 1 196 ? 5.929 5.666 3.185 1.00 92.69 196 GLU A N 1
ATOM 1533 C CA . GLU A 1 196 ? 4.643 5.187 3.689 1.00 92.69 196 GLU A CA 1
ATOM 1534 C C . GLU A 1 196 ? 4.765 4.063 4.723 1.00 92.69 196 GLU A C 1
ATOM 1536 O O . GLU A 1 196 ? 3.901 3.959 5.597 1.00 92.69 196 GLU A O 1
ATOM 1541 N N . SER A 1 197 ? 5.807 3.226 4.628 1.00 89.06 197 SER A N 1
ATOM 1542 C CA . SER A 1 197 ? 5.920 1.981 5.402 1.00 89.06 197 SER A CA 1
ATOM 1543 C C . SER A 1 197 ? 7.113 1.889 6.350 1.00 89.06 197 SER A C 1
ATOM 1545 O O . SER A 1 197 ? 7.160 0.989 7.187 1.00 89.06 197 SER A O 1
ATOM 1547 N N . CYS A 1 198 ? 8.112 2.758 6.223 1.00 81.94 198 CYS A N 1
ATOM 1548 C CA . CYS A 1 198 ? 9.329 2.664 7.018 1.00 81.94 198 CYS A CA 1
ATOM 1549 C C . CYS A 1 198 ? 9.185 3.416 8.341 1.00 81.94 198 CYS A C 1
ATOM 1551 O O . CYS A 1 198 ? 9.026 4.636 8.340 1.00 81.94 198 CYS A O 1
ATOM 1553 N N . TYR A 1 199 ? 9.306 2.700 9.464 1.00 70.00 199 TYR A N 1
ATOM 1554 C CA . TYR A 1 199 ? 9.245 3.279 10.808 1.00 70.00 199 TYR A CA 1
ATOM 1555 C C . TYR A 1 199 ? 10.453 4.186 11.127 1.00 70.00 199 TYR A C 1
ATOM 1557 O O . TYR A 1 199 ? 10.268 5.346 11.496 1.00 70.00 199 TYR A O 1
ATOM 1565 N N . ASP A 1 200 ? 11.694 3.727 10.936 1.00 72.69 200 ASP A N 1
ATOM 1566 C CA . ASP A 1 200 ? 12.879 4.578 11.138 1.00 72.69 200 ASP A CA 1
ATOM 1567 C C . ASP A 1 200 ? 13.346 5.164 9.804 1.00 72.69 200 ASP A C 1
ATOM 1569 O O . ASP A 1 200 ? 14.228 4.652 9.112 1.00 72.69 200 ASP A O 1
ATOM 1573 N N . TYR A 1 201 ? 12.683 6.249 9.412 1.00 71.25 201 TYR A N 1
ATOM 1574 C CA . TYR A 1 201 ? 12.915 6.895 8.128 1.00 71.25 201 TYR A CA 1
ATOM 1575 C C . TYR A 1 201 ? 14.345 7.422 7.976 1.00 71.25 201 TYR A C 1
ATOM 1577 O O . TYR A 1 201 ? 14.883 7.435 6.877 1.00 71.25 201 TYR A O 1
ATOM 1585 N N . ASN A 1 202 ? 14.998 7.806 9.074 1.00 73.69 202 ASN A N 1
ATOM 1586 C CA . ASN A 1 202 ? 16.325 8.422 9.043 1.00 73.69 202 ASN A CA 1
ATOM 1587 C C . ASN A 1 202 ? 17.449 7.440 8.699 1.00 73.69 202 ASN A C 1
ATOM 1589 O O . ASN A 1 202 ? 18.581 7.868 8.480 1.00 73.69 202 ASN A O 1
ATOM 1593 N N . ARG A 1 203 ? 17.154 6.138 8.658 1.00 72.50 203 ARG A N 1
ATOM 1594 C CA . ARG A 1 203 ? 18.153 5.106 8.384 1.00 72.50 203 ARG A CA 1
ATOM 1595 C C . ARG A 1 203 ? 18.170 4.613 6.938 1.00 72.50 203 ARG A C 1
ATOM 1597 O O . ARG A 1 203 ? 19.122 3.940 6.552 1.00 72.50 203 ARG A O 1
ATOM 1604 N N . VAL A 1 204 ? 17.171 4.950 6.118 1.00 79.19 204 VAL A N 1
ATOM 1605 C CA . VAL A 1 204 ? 17.259 4.698 4.670 1.00 79.19 204 VAL A CA 1
ATOM 1606 C C . VAL A 1 204 ? 18.161 5.728 3.993 1.00 79.19 204 VAL A C 1
ATOM 1608 O O . VAL A 1 204 ? 18.137 6.912 4.318 1.00 79.19 204 VAL A O 1
ATOM 1611 N N . SER A 1 205 ? 18.928 5.292 2.992 1.00 81.44 205 SER A N 1
ATOM 1612 C CA . SER A 1 205 ? 19.770 6.194 2.195 1.00 81.44 205 SER A CA 1
ATOM 1613 C C . SER A 1 205 ? 18.991 6.958 1.124 1.00 81.44 205 SER A C 1
ATOM 1615 O O . SER A 1 205 ? 19.477 7.964 0.613 1.00 81.44 205 SER A O 1
ATOM 1617 N N . THR A 1 206 ? 17.806 6.468 0.749 1.00 84.88 206 THR A N 1
ATOM 1618 C CA . THR A 1 206 ? 16.907 7.131 -0.197 1.00 84.88 206 THR A CA 1
ATOM 1619 C C . THR A 1 206 ? 15.543 7.336 0.438 1.00 84.88 206 THR A C 1
ATOM 1621 O O . THR A 1 206 ? 14.945 6.391 0.944 1.00 84.88 206 THR A O 1
ATOM 1624 N N . GLN A 1 207 ? 15.058 8.569 0.356 1.00 82.56 207 GLN A N 1
ATOM 1625 C CA . GLN A 1 207 ? 13.854 9.052 1.012 1.00 82.56 207 GLN A CA 1
ATOM 1626 C C . GLN A 1 207 ? 12.979 9.812 -0.005 1.00 82.56 207 GLN A C 1
ATOM 1628 O O . GLN A 1 207 ? 13.494 10.709 -0.670 1.00 82.56 207 GLN A O 1
ATOM 1633 N N . GLU A 1 208 ? 11.683 9.491 -0.118 1.00 86.81 208 GLU A N 1
ATOM 1634 C CA . GLU A 1 208 ? 10.677 10.418 -0.667 1.00 86.81 208 GLU A CA 1
ATOM 1635 C C . GLU A 1 208 ? 10.388 11.593 0.283 1.00 86.81 208 GLU A C 1
ATOM 1637 O O . GLU A 1 208 ? 10.229 11.440 1.497 1.00 86.81 208 GLU A O 1
ATOM 1642 N N . GLN A 1 209 ? 10.219 12.793 -0.245 1.00 83.94 209 GLN A N 1
ATOM 1643 C CA . GLN A 1 209 ? 9.883 13.945 0.598 1.00 83.94 209 GLN A CA 1
ATOM 1644 C C . GLN A 1 209 ? 8.375 14.098 0.821 1.00 83.94 209 GLN A C 1
ATOM 1646 O O . GLN A 1 209 ? 7.954 14.874 1.678 1.00 83.94 209 GLN A O 1
ATOM 1651 N N . ASN A 1 210 ? 7.559 13.338 0.087 1.00 86.44 210 ASN A N 1
ATOM 1652 C CA . ASN A 1 210 ? 6.116 13.529 0.014 1.00 86.44 210 ASN A CA 1
ATOM 1653 C C . ASN A 1 210 ? 5.331 12.229 0.237 1.00 86.44 210 ASN A C 1
ATOM 1655 O O . ASN A 1 210 ? 5.805 11.127 -0.042 1.00 86.44 210 ASN A O 1
ATOM 1659 N N . GLY A 1 211 ? 4.086 12.382 0.690 1.00 84.62 211 GLY A N 1
ATOM 1660 C CA . GLY A 1 211 ? 3.142 11.290 0.928 1.00 84.62 211 GLY A CA 1
ATOM 1661 C C . GLY A 1 211 ? 2.886 10.999 2.413 1.00 84.62 211 GLY A C 1
ATOM 1662 O O . GLY A 1 211 ? 3.690 11.392 3.275 1.00 84.62 211 GLY A O 1
ATOM 1663 N N . PRO A 1 212 ? 1.754 10.332 2.712 1.00 88.50 212 PRO A N 1
ATOM 1664 C CA . PRO A 1 212 ? 1.384 9.973 4.074 1.00 88.50 212 PRO A CA 1
ATOM 1665 C C . PRO A 1 212 ? 2.305 8.892 4.640 1.00 88.50 212 PRO A C 1
ATOM 1667 O O . PRO A 1 212 ? 3.054 8.233 3.918 1.00 88.50 212 PRO A O 1
ATOM 1670 N N . ARG A 1 213 ? 2.231 8.687 5.955 1.00 88.25 213 ARG A N 1
ATOM 1671 C CA . ARG A 1 213 ? 2.872 7.555 6.626 1.00 88.25 213 ARG A CA 1
ATOM 1672 C C . ARG A 1 213 ? 1.807 6.754 7.345 1.00 88.25 213 ARG A C 1
ATOM 1674 O O . ARG A 1 213 ? 1.173 7.263 8.265 1.00 88.25 213 ARG A O 1
ATOM 1681 N N . TYR A 1 214 ? 1.677 5.477 7.007 1.00 91.25 214 TYR A N 1
ATOM 1682 C CA . TYR A 1 214 ? 0.655 4.611 7.596 1.00 91.25 214 TYR A CA 1
ATOM 1683 C C . TYR A 1 214 ? 1.127 4.028 8.932 1.00 91.25 214 TYR A C 1
ATOM 1685 O O . TYR A 1 214 ? 1.219 2.814 9.120 1.00 91.25 214 TYR A O 1
ATOM 1693 N N . GLN A 1 215 ? 1.451 4.922 9.871 1.00 81.81 215 GLN A N 1
ATOM 1694 C CA . GLN A 1 215 ? 2.084 4.608 11.155 1.00 81.81 215 GLN A CA 1
ATOM 1695 C C . GLN A 1 215 ? 1.316 3.577 11.967 1.00 81.81 215 GLN A C 1
ATOM 1697 O O . GLN A 1 215 ? 1.929 2.779 12.665 1.00 81.81 215 GLN A O 1
ATOM 1702 N N . ALA A 1 216 ? -0.016 3.592 11.884 1.00 80.56 216 ALA A N 1
ATOM 1703 C CA . ALA A 1 216 ? -0.849 2.662 12.624 1.00 80.56 216 ALA A CA 1
ATOM 1704 C C . ALA A 1 216 ? -0.450 1.212 12.295 1.00 80.56 216 ALA A C 1
ATOM 1706 O O . ALA A 1 216 ? -0.082 0.452 13.193 1.00 80.56 216 ALA A O 1
ATOM 1707 N N . ILE A 1 217 ? -0.427 0.856 11.007 1.00 87.69 217 ILE A N 1
ATOM 1708 C CA . ILE A 1 217 ? -0.137 -0.513 10.562 1.00 87.69 217 ILE A CA 1
ATOM 1709 C C . ILE A 1 217 ? 1.356 -0.784 10.320 1.00 87.69 217 ILE A C 1
ATOM 1711 O O . ILE A 1 217 ? 1.756 -1.940 10.333 1.00 87.69 217 ILE A O 1
ATOM 1715 N N . PHE A 1 218 ? 2.190 0.250 10.168 1.00 87.19 218 PHE A N 1
ATOM 1716 C CA . PHE A 1 218 ? 3.650 0.142 10.033 1.00 87.19 218 PHE A CA 1
ATOM 1717 C C . PHE A 1 218 ? 4.394 0.767 11.224 1.00 87.19 218 PHE A C 1
ATOM 1719 O O . PHE A 1 218 ? 5.367 1.505 11.072 1.00 87.19 218 PHE A O 1
ATOM 1726 N N . SER A 1 219 ? 3.914 0.481 12.435 1.00 80.38 219 SER A N 1
ATOM 1727 C CA . SER A 1 219 ? 4.445 1.023 13.696 1.00 80.38 219 SER A CA 1
ATOM 1728 C C . SER A 1 219 ? 5.720 0.335 14.185 1.00 80.38 219 SER A C 1
ATOM 1730 O O . SER A 1 219 ? 6.402 0.858 15.061 1.00 80.38 219 SER A O 1
ATOM 1732 N N . SER A 1 220 ? 6.042 -0.843 13.653 1.00 78.38 220 SER A N 1
ATOM 1733 C CA . SER A 1 220 ? 7.264 -1.584 13.957 1.00 78.38 220 SER A CA 1
ATOM 1734 C C . SER A 1 220 ? 7.603 -2.545 12.821 1.00 78.38 220 SER A C 1
ATOM 1736 O O . SER A 1 220 ? 6.812 -2.727 11.891 1.00 78.38 220 SER A O 1
ATOM 1738 N N . PHE A 1 221 ? 8.759 -3.200 12.922 1.00 78.56 221 PHE A N 1
ATOM 1739 C CA . PHE A 1 221 ? 9.130 -4.295 12.031 1.00 78.56 221 PHE A CA 1
ATOM 1740 C C . PHE A 1 221 ? 8.091 -5.412 12.007 1.00 78.56 221 PHE A C 1
ATOM 1742 O O . PHE A 1 221 ? 7.601 -5.799 10.955 1.00 78.56 221 PHE A O 1
ATOM 1749 N N . GLU A 1 222 ? 7.704 -5.909 13.178 1.00 82.88 222 GLU A N 1
ATOM 1750 C CA . GLU A 1 222 ? 6.785 -7.040 13.308 1.00 82.88 222 GLU A CA 1
ATOM 1751 C C . GLU A 1 222 ? 5.429 -6.736 12.664 1.00 82.88 222 GLU A C 1
ATOM 1753 O O . GLU A 1 222 ? 4.745 -7.641 12.193 1.00 82.88 222 GLU A O 1
ATOM 1758 N N . LYS A 1 223 ? 5.045 -5.455 12.638 1.00 84.50 223 LYS A N 1
ATOM 1759 C CA . LYS A 1 223 ? 3.819 -4.973 12.000 1.00 84.50 223 LYS A CA 1
ATOM 1760 C C . LYS A 1 223 ? 3.966 -4.755 10.493 1.00 84.50 223 LYS A C 1
ATOM 1762 O O . LYS A 1 223 ? 2.964 -4.812 9.786 1.00 84.50 223 LYS A O 1
ATOM 1767 N N . SER A 1 224 ? 5.184 -4.549 9.989 1.00 86.75 224 SER A N 1
ATOM 1768 C CA . SER A 1 224 ? 5.447 -4.425 8.553 1.00 86.75 224 SER A CA 1
ATOM 1769 C C . SER A 1 224 ? 5.645 -5.761 7.842 1.00 86.75 224 SER A C 1
ATOM 1771 O O . SER A 1 224 ? 5.500 -5.789 6.618 1.00 86.75 224 SER A O 1
ATOM 1773 N N . VAL A 1 225 ? 5.917 -6.854 8.568 1.00 88.31 225 VAL A N 1
ATOM 1774 C CA . VAL A 1 225 ? 6.020 -8.210 8.004 1.00 88.31 225 VAL A CA 1
ATOM 1775 C C . VAL A 1 225 ? 4.680 -8.657 7.412 1.00 88.31 225 VAL A C 1
ATOM 1777 O O . VAL A 1 225 ? 3.631 -8.569 8.051 1.00 88.31 225 VAL A O 1
ATOM 1780 N N . LYS A 1 226 ? 4.732 -9.178 6.183 1.00 91.62 226 LYS A N 1
ATOM 1781 C CA . LYS A 1 226 ? 3.577 -9.696 5.440 1.00 91.62 226 LYS A CA 1
ATOM 1782 C C . LYS A 1 226 ? 3.818 -11.130 4.987 1.00 91.62 226 LYS A C 1
ATOM 1784 O O . LYS A 1 226 ? 4.963 -11.570 4.865 1.00 91.62 226 LYS A O 1
ATOM 1789 N N . TYR A 1 227 ? 2.726 -11.849 4.745 1.00 91.12 227 TYR A N 1
ATOM 1790 C CA . TYR A 1 227 ? 2.743 -13.299 4.577 1.00 91.12 227 TYR A CA 1
ATOM 1791 C C . TYR A 1 227 ? 2.200 -13.715 3.214 1.00 91.12 227 TYR A C 1
ATOM 1793 O O . TYR A 1 227 ? 1.222 -13.157 2.728 1.00 91.12 227 TYR A O 1
ATOM 1801 N N . TYR A 1 228 ? 2.811 -14.736 2.628 1.00 90.56 228 TYR A N 1
ATOM 1802 C CA . TYR A 1 228 ? 2.270 -15.499 1.514 1.00 90.56 228 TYR A CA 1
ATOM 1803 C C . TYR A 1 228 ? 2.151 -16.956 1.955 1.00 90.56 228 TYR A C 1
ATOM 1805 O O . TYR A 1 228 ? 3.128 -17.524 2.436 1.00 90.56 228 TYR A O 1
ATOM 1813 N N . ASP A 1 229 ? 0.962 -17.543 1.805 1.00 88.12 229 ASP A N 1
ATOM 1814 C CA . ASP A 1 229 ? 0.698 -18.949 2.149 1.00 88.12 229 ASP A CA 1
ATOM 1815 C C . ASP A 1 229 ? 1.155 -19.324 3.576 1.00 88.12 229 ASP A C 1
ATOM 1817 O O . ASP A 1 229 ? 1.794 -20.341 3.817 1.00 88.12 229 ASP A O 1
ATOM 1821 N N . GLY A 1 230 ? 0.907 -18.430 4.542 1.00 86.56 230 GLY A N 1
ATOM 1822 C CA . GLY A 1 230 ? 1.305 -18.615 5.944 1.00 86.56 230 GLY A CA 1
ATOM 1823 C C . GLY A 1 230 ? 2.788 -18.363 6.252 1.00 86.56 230 GLY A C 1
ATOM 1824 O O . GLY A 1 230 ? 3.179 -18.405 7.418 1.00 86.56 230 GLY A O 1
ATOM 1825 N N . HIS A 1 231 ? 3.611 -18.036 5.254 1.00 87.19 231 HIS A N 1
ATOM 1826 C CA . HIS A 1 231 ? 5.042 -17.781 5.416 1.00 87.19 231 HIS A CA 1
ATOM 1827 C C . HIS A 1 231 ? 5.384 -16.307 5.185 1.00 87.19 231 HIS A C 1
ATOM 1829 O O . HIS A 1 231 ? 4.961 -15.703 4.200 1.00 87.19 231 HIS A O 1
ATOM 1835 N N . ALA A 1 232 ? 6.170 -15.718 6.090 1.00 89.44 232 ALA A N 1
ATOM 1836 C CA . ALA A 1 232 ? 6.672 -14.359 5.916 1.00 89.44 232 ALA A CA 1
ATOM 1837 C C . ALA A 1 232 ? 7.539 -14.281 4.648 1.00 89.44 232 ALA A C 1
ATOM 1839 O O . ALA A 1 232 ? 8.377 -15.155 4.417 1.00 89.44 232 ALA A O 1
ATOM 1840 N N . ASN A 1 233 ? 7.345 -13.251 3.824 1.00 89.69 233 ASN A N 1
ATOM 1841 C CA . ASN A 1 233 ? 8.096 -13.089 2.578 1.00 89.69 233 ASN A CA 1
ATOM 1842 C C . ASN A 1 233 ? 8.417 -11.614 2.296 1.00 89.69 233 ASN A C 1
ATOM 1844 O O . ASN A 1 233 ? 7.812 -10.707 2.872 1.00 89.69 233 ASN A O 1
ATOM 1848 N N . TYR A 1 234 ? 9.371 -11.386 1.396 1.00 90.19 234 TYR A N 1
ATOM 1849 C CA . TYR A 1 234 ? 9.695 -10.060 0.899 1.00 90.19 234 TYR A CA 1
ATOM 1850 C C . TYR A 1 234 ? 8.515 -9.461 0.133 1.00 90.19 234 TYR A C 1
ATOM 1852 O O . TYR A 1 234 ? 7.775 -10.167 -0.559 1.00 90.19 234 TYR A O 1
ATOM 1860 N N . TYR A 1 235 ? 8.386 -8.137 0.170 1.00 92.75 235 TYR A N 1
ATOM 1861 C CA . TYR A 1 235 ? 7.521 -7.411 -0.758 1.00 92.75 235 TYR A CA 1
ATOM 1862 C C . TYR A 1 235 ? 8.141 -6.110 -1.227 1.00 92.75 235 TYR A C 1
ATOM 1864 O O . TYR A 1 235 ? 8.862 -5.444 -0.485 1.00 92.75 235 TYR A O 1
ATOM 1872 N N . TYR A 1 236 ? 7.862 -5.769 -2.482 1.00 93.56 236 TYR A N 1
ATOM 1873 C CA . TYR A 1 236 ? 8.409 -4.572 -3.098 1.00 93.56 236 TYR A CA 1
ATOM 1874 C C . TYR A 1 236 ? 7.869 -3.303 -2.446 1.00 93.56 236 TYR A C 1
ATOM 1876 O O . TYR A 1 236 ? 6.681 -3.199 -2.133 1.00 93.56 236 TYR A O 1
ATOM 1884 N N . LEU A 1 237 ? 8.754 -2.316 -2.343 1.00 93.69 237 LEU A N 1
ATOM 1885 C CA . LEU A 1 237 ? 8.395 -0.917 -2.199 1.00 93.69 237 LEU A CA 1
ATOM 1886 C C . LEU A 1 237 ? 8.644 -0.205 -3.529 1.00 93.69 237 LEU A C 1
ATOM 1888 O O . LEU A 1 237 ? 9.545 -0.564 -4.289 1.00 93.69 237 LEU A O 1
ATOM 1892 N N . ARG A 1 238 ? 7.866 0.839 -3.812 1.00 93.94 238 ARG A N 1
ATOM 1893 C CA . ARG A 1 238 ? 8.012 1.622 -5.054 1.00 93.94 238 ARG A CA 1
ATOM 1894 C C . ARG A 1 238 ? 9.179 2.623 -5.049 1.00 93.94 238 ARG A C 1
ATOM 1896 O O . ARG A 1 238 ? 9.316 3.408 -5.981 1.00 93.94 238 ARG A O 1
ATOM 1903 N N . THR A 1 239 ? 10.009 2.607 -4.010 1.00 93.19 239 THR A N 1
ATOM 1904 C CA . THR A 1 239 ? 11.187 3.471 -3.859 1.00 93.19 239 THR A CA 1
ATOM 1905 C C . THR A 1 239 ? 12.416 2.814 -4.486 1.00 93.19 239 THR A C 1
ATOM 1907 O O . THR A 1 239 ? 12.821 1.725 -4.069 1.00 93.19 239 THR A O 1
ATOM 1910 N N . ALA A 1 240 ? 13.057 3.467 -5.457 1.00 92.75 240 ALA A N 1
ATOM 1911 C CA . ALA A 1 240 ? 14.321 2.991 -6.016 1.00 92.75 240 ALA A CA 1
ATOM 1912 C C . ALA A 1 240 ? 15.512 3.259 -5.080 1.00 92.75 240 ALA A C 1
ATOM 1914 O O . ALA A 1 240 ? 15.735 4.392 -4.651 1.00 92.75 240 ALA A O 1
ATOM 1915 N N . TYR A 1 241 ? 16.341 2.242 -4.834 1.00 90.56 241 TYR A N 1
ATOM 1916 C CA . TYR A 1 241 ? 17.611 2.405 -4.121 1.00 90.56 241 TYR A CA 1
ATOM 1917 C C . TYR A 1 241 ? 18.704 2.905 -5.073 1.00 90.56 241 TYR A C 1
ATOM 1919 O O . TYR A 1 241 ? 19.320 3.951 -4.839 1.00 90.56 241 TYR A O 1
ATOM 1927 N N . ASN A 1 242 ? 18.901 2.178 -6.176 1.00 91.00 242 ASN A N 1
ATOM 1928 C CA . ASN A 1 242 ? 19.805 2.511 -7.274 1.00 91.00 242 ASN A CA 1
ATOM 1929 C C . ASN A 1 242 ? 19.196 2.072 -8.622 1.00 91.00 242 ASN A C 1
ATOM 1931 O O . ASN A 1 242 ? 18.038 1.654 -8.682 1.00 91.00 242 ASN A O 1
ATOM 1935 N N . VAL A 1 243 ? 19.961 2.195 -9.708 1.00 90.56 243 VAL A N 1
ATOM 1936 C CA . VAL A 1 243 ? 19.497 1.864 -11.066 1.00 90.56 243 VAL A CA 1
ATOM 1937 C C . VAL A 1 243 ? 19.092 0.394 -11.196 1.00 90.56 243 VAL A C 1
ATOM 1939 O O . VAL A 1 243 ? 18.151 0.094 -11.920 1.00 90.56 243 VAL A O 1
ATOM 1942 N N . ASP A 1 244 ? 19.743 -0.511 -10.470 1.00 88.38 244 ASP A N 1
ATOM 1943 C CA . ASP A 1 244 ? 19.509 -1.953 -10.578 1.00 88.38 244 ASP A CA 1
ATOM 1944 C C . ASP A 1 244 ? 18.475 -2.477 -9.570 1.00 88.38 244 ASP A C 1
ATOM 1946 O O . ASP A 1 244 ? 17.921 -3.559 -9.759 1.00 88.38 244 ASP A O 1
ATOM 1950 N N . HIS A 1 245 ? 18.205 -1.726 -8.497 1.00 86.88 245 HIS A N 1
ATOM 1951 C CA . HIS A 1 245 ? 17.437 -2.224 -7.361 1.00 86.88 245 HIS A CA 1
ATOM 1952 C C . HIS A 1 245 ? 16.414 -1.218 -6.838 1.00 86.88 245 HIS A C 1
ATOM 1954 O O . HIS A 1 245 ? 16.705 -0.037 -6.617 1.00 86.88 245 HIS A O 1
ATOM 1960 N N . THR A 1 246 ? 15.236 -1.740 -6.508 1.00 89.12 246 THR A N 1
ATOM 1961 C CA . THR A 1 246 ? 14.267 -1.082 -5.634 1.00 89.12 246 THR A CA 1
ATOM 1962 C C . THR A 1 246 ? 14.375 -1.621 -4.219 1.00 89.12 246 THR A C 1
ATOM 1964 O O . THR A 1 246 ? 14.921 -2.701 -3.975 1.00 89.12 246 THR A O 1
ATOM 1967 N N . TYR A 1 247 ? 13.837 -0.862 -3.280 1.00 90.38 247 TYR A N 1
ATOM 1968 C CA . TYR A 1 247 ? 13.688 -1.323 -1.917 1.00 90.38 247 TYR A CA 1
ATOM 1969 C C . TYR A 1 247 ? 12.587 -2.381 -1.785 1.00 90.38 247 TYR A C 1
ATOM 1971 O O . TYR A 1 247 ? 11.624 -2.415 -2.558 1.00 90.38 247 TYR A O 1
ATOM 1979 N N . ALA A 1 248 ? 12.733 -3.242 -0.785 1.00 90.06 248 ALA A N 1
ATOM 1980 C CA . ALA A 1 248 ? 11.746 -4.231 -0.377 1.00 90.06 248 ALA A CA 1
ATOM 1981 C C . ALA A 1 248 ? 11.739 -4.352 1.149 1.00 90.06 248 ALA A C 1
ATOM 1983 O O . ALA A 1 248 ? 12.765 -4.143 1.785 1.00 90.06 248 ALA A O 1
ATOM 1984 N N . ILE A 1 249 ? 10.610 -4.717 1.749 1.00 88.69 249 ILE A N 1
ATOM 1985 C CA . ILE A 1 249 ? 10.577 -5.057 3.178 1.00 88.69 249 ILE A CA 1
ATOM 1986 C C . ILE A 1 249 ? 10.984 -6.518 3.346 1.00 88.69 249 ILE A C 1
ATOM 1988 O O . ILE A 1 249 ? 10.434 -7.391 2.674 1.00 88.69 249 ILE A O 1
ATOM 1992 N N . SER A 1 250 ? 11.947 -6.768 4.232 1.00 84.88 250 SER A N 1
ATOM 1993 C CA . SER A 1 250 ? 12.452 -8.100 4.567 1.00 84.88 250 SER A CA 1
ATOM 1994 C C . SER A 1 250 ? 11.536 -8.820 5.565 1.00 84.88 250 SER A C 1
ATOM 1996 O O . SER A 1 250 ? 11.027 -8.186 6.490 1.00 84.88 250 S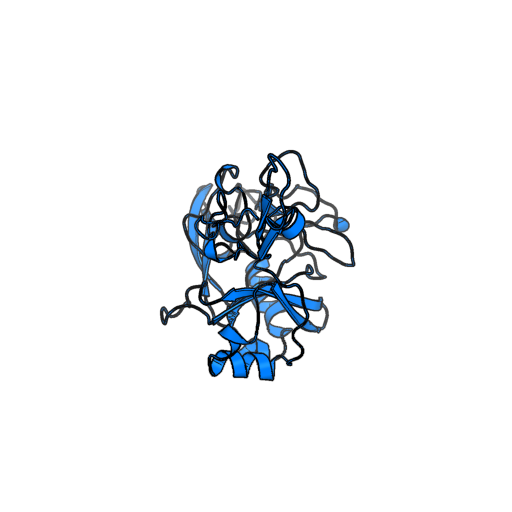ER A O 1
ATOM 1998 N N . PRO A 1 251 ? 11.339 -10.146 5.441 1.00 83.62 251 PRO A N 1
ATOM 1999 C CA . PRO A 1 251 ? 10.603 -10.935 6.428 1.00 83.62 251 PRO A CA 1
ATOM 2000 C C . PRO A 1 251 ? 11.417 -11.231 7.696 1.00 83.62 251 PRO A C 1
ATOM 2002 O O . PRO A 1 251 ? 10.866 -11.731 8.676 1.00 83.62 251 PRO A O 1
ATOM 2005 N N . THR A 1 252 ? 12.724 -10.956 7.695 1.00 77.81 252 THR A N 1
ATOM 2006 C CA . THR A 1 252 ? 13.616 -11.201 8.835 1.00 77.81 252 THR A CA 1
ATOM 2007 C C . THR A 1 252 ? 14.160 -9.899 9.395 1.00 77.81 252 THR A C 1
ATOM 2009 O O . THR A 1 252 ? 14.517 -8.999 8.638 1.00 77.81 252 THR A O 1
ATOM 2012 N N . ASN A 1 253 ? 14.278 -9.832 10.723 1.00 65.19 253 ASN A N 1
ATOM 2013 C CA . ASN A 1 253 ? 14.986 -8.759 11.411 1.00 65.19 253 ASN A CA 1
ATOM 2014 C C . ASN A 1 253 ? 16.488 -8.914 11.129 1.00 65.19 253 ASN A C 1
ATOM 2016 O O . ASN A 1 253 ? 17.227 -9.542 11.886 1.00 65.19 253 ASN A O 1
ATOM 2020 N N . THR A 1 254 ? 16.931 -8.434 9.971 1.00 56.84 254 THR A N 1
ATOM 2021 C CA . THR A 1 254 ? 18.351 -8.261 9.688 1.00 56.84 254 THR A CA 1
ATOM 2022 C C . THR A 1 254 ? 18.842 -7.064 10.494 1.00 56.84 254 THR A C 1
ATOM 2024 O O . THR A 1 254 ? 18.144 -6.062 10.580 1.00 56.84 254 THR A O 1
ATOM 2027 N N . ALA A 1 255 ? 20.062 -7.120 11.035 1.00 48.31 255 ALA A N 1
ATOM 2028 C CA . ALA A 1 255 ? 20.671 -6.037 11.824 1.00 48.31 255 ALA A CA 1
ATOM 2029 C C . ALA A 1 255 ? 20.800 -4.676 11.088 1.00 48.31 255 ALA A C 1
ATOM 2031 O O . ALA A 1 255 ? 21.313 -3.708 11.651 1.00 48.31 255 ALA A O 1
ATOM 2032 N N . HIS A 1 256 ? 20.364 -4.594 9.830 1.00 48.22 256 HIS A N 1
ATOM 2033 C CA . HIS A 1 256 ? 20.178 -3.360 9.085 1.00 48.22 256 HIS A CA 1
ATOM 2034 C C . HIS A 1 256 ? 18.755 -2.839 9.288 1.00 48.22 256 HIS A C 1
ATOM 2036 O O . HIS A 1 256 ? 17.7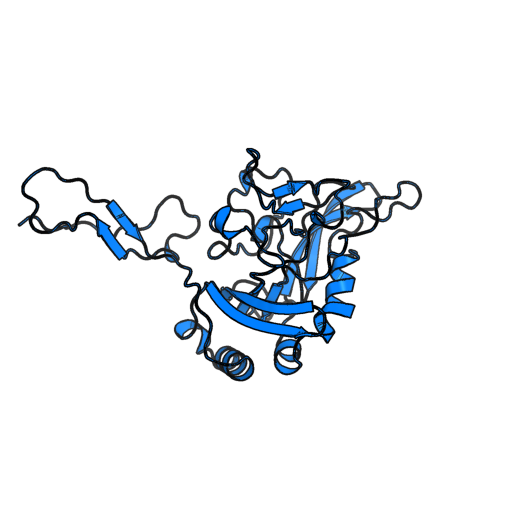82 -3.341 8.733 1.00 48.22 256 HIS A O 1
ATOM 2042 N N . ASP A 1 257 ? 18.681 -1.830 10.149 1.00 52.59 257 ASP A N 1
ATOM 2043 C CA . ASP A 1 257 ? 17.546 -0.937 10.312 1.00 52.59 257 ASP A CA 1
ATOM 2044 C C . ASP A 1 257 ? 17.733 0.222 9.313 1.00 52.59 257 ASP A C 1
ATOM 2046 O O . ASP A 1 257 ? 18.829 0.794 9.273 1.00 52.59 257 ASP A O 1
ATOM 2050 N N . PRO A 1 258 ? 16.719 0.542 8.499 1.00 52.41 258 PRO A N 1
ATOM 2051 C CA . PRO A 1 258 ? 15.393 -0.038 8.527 1.00 52.41 258 PRO A CA 1
ATOM 2052 C C . PRO A 1 258 ? 15.345 -1.305 7.688 1.00 52.41 258 PRO A C 1
ATOM 2054 O O . PRO A 1 258 ? 16.024 -1.416 6.678 1.00 52.41 258 PRO A O 1
ATOM 2057 N N . TYR A 1 259 ? 14.470 -2.221 8.096 1.00 62.97 259 TYR A N 1
ATOM 2058 C CA . TYR A 1 259 ? 14.085 -3.522 7.513 1.00 62.97 259 TYR A CA 1
ATOM 2059 C C . TYR A 1 259 ? 13.675 -3.501 6.027 1.00 62.97 259 TYR A C 1
ATOM 2061 O O . TYR A 1 259 ? 13.117 -4.458 5.490 1.00 62.97 259 TYR A O 1
ATOM 2069 N N . VAL A 1 260 ? 13.892 -2.356 5.403 1.00 61.81 260 VAL A N 1
ATOM 2070 C CA . VAL A 1 260 ? 13.947 -2.068 3.994 1.00 61.81 260 VAL A CA 1
ATOM 2071 C C . VAL A 1 260 ? 15.306 -2.547 3.469 1.00 61.81 260 VAL A C 1
ATOM 2073 O O . VAL A 1 260 ? 16.328 -1.886 3.646 1.00 61.81 260 VAL A O 1
ATOM 2076 N N . ASP A 1 261 ? 15.317 -3.692 2.802 1.00 66.44 261 ASP A N 1
ATOM 2077 C CA . ASP A 1 261 ? 16.510 -4.201 2.136 1.00 66.44 261 ASP A CA 1
ATOM 2078 C C . ASP A 1 261 ? 16.547 -3.735 0.676 1.00 66.44 261 ASP A C 1
ATOM 2080 O O . ASP A 1 261 ? 15.514 -3.487 0.037 1.00 66.44 261 ASP A O 1
ATOM 2084 N N . VAL A 1 262 ? 17.753 -3.632 0.131 1.00 64.12 262 VAL A N 1
ATOM 2085 C CA . VAL A 1 262 ? 17.929 -3.584 -1.318 1.00 64.12 262 VAL A CA 1
ATOM 2086 C C . VAL A 1 262 ? 17.461 -4.937 -1.838 1.00 64.12 262 VAL A C 1
ATOM 2088 O O . VAL A 1 262 ? 17.927 -5.959 -1.343 1.00 64.12 262 VAL A O 1
ATOM 2091 N N . CYS A 1 263 ? 16.527 -4.965 -2.798 1.00 63.47 263 CYS A N 1
ATOM 2092 C CA . CYS A 1 263 ? 16.002 -6.223 -3.336 1.00 63.47 263 CYS A CA 1
ATOM 2093 C C . CYS A 1 263 ? 17.159 -7.203 -3.620 1.00 63.47 263 CYS A C 1
ATOM 2095 O O . CYS A 1 263 ? 17.985 -6.896 -4.484 1.00 63.47 263 CYS A O 1
ATOM 2097 N N . PRO A 1 264 ? 17.249 -8.361 -2.936 1.00 55.66 264 PRO A N 1
ATOM 2098 C CA . PRO A 1 264 ? 18.408 -9.224 -3.091 1.00 55.66 264 PRO A CA 1
ATOM 2099 C C . PRO A 1 264 ? 18.388 -9.824 -4.498 1.00 55.66 264 PRO A C 1
ATOM 2101 O O . PRO A 1 264 ? 17.453 -10.528 -4.884 1.00 55.66 264 PRO A O 1
ATOM 2104 N N . SER A 1 265 ? 19.402 -9.508 -5.299 1.00 57.78 265 SER A N 1
ATOM 2105 C CA . SER A 1 265 ? 19.572 -10.073 -6.634 1.00 57.78 265 SER A CA 1
ATOM 2106 C C . SER A 1 265 ? 20.718 -11.086 -6.624 1.00 57.78 265 SER A C 1
ATOM 2108 O O . SER A 1 265 ? 21.805 -10.734 -6.156 1.00 57.78 265 SER A O 1
ATOM 2110 N N . PRO A 1 266 ? 20.546 -12.313 -7.157 1.00 56.19 266 PRO A N 1
ATOM 2111 C CA . PRO A 1 266 ? 19.319 -12.964 -7.631 1.00 56.19 266 PRO A CA 1
ATOM 2112 C C . PRO A 1 266 ? 18.680 -13.878 -6.563 1.00 56.19 266 PRO A C 1
ATOM 2114 O O . PRO A 1 266 ? 19.344 -14.740 -5.990 1.00 56.19 266 PRO A O 1
ATOM 2117 N N . MET A 1 267 ? 17.367 -13.746 -6.346 1.00 59.91 267 MET A N 1
ATOM 2118 C CA . MET A 1 267 ? 16.577 -14.658 -5.507 1.00 59.91 267 MET A CA 1
ATOM 2119 C C . MET A 1 267 ? 15.783 -15.662 -6.350 1.00 59.91 267 MET A C 1
ATOM 2121 O O . MET A 1 267 ? 15.189 -15.300 -7.368 1.00 59.91 267 MET A O 1
ATOM 2125 N N . GLY A 1 268 ? 15.765 -16.928 -5.914 1.00 60.06 268 GLY A N 1
ATOM 2126 C CA . GLY A 1 268 ? 14.863 -17.951 -6.457 1.00 60.06 268 GLY A CA 1
ATOM 2127 C C . GLY A 1 268 ? 13.389 -17.571 -6.264 1.00 60.06 268 GLY A C 1
ATOM 2128 O O . GLY A 1 268 ? 13.080 -16.669 -5.485 1.00 60.06 268 GLY A O 1
ATOM 2129 N N . GLU A 1 269 ? 12.470 -18.245 -6.963 1.00 64.38 269 GLU A N 1
ATOM 2130 C CA . GLU A 1 269 ? 11.031 -17.908 -6.935 1.00 64.38 269 GLU A CA 1
ATOM 2131 C C . GLU A 1 269 ? 10.434 -17.849 -5.523 1.00 64.38 269 GLU A C 1
ATOM 2133 O O . GLU A 1 269 ? 9.586 -16.995 -5.261 1.00 64.38 269 GLU A O 1
ATOM 2138 N N . ASP A 1 270 ? 10.926 -18.682 -4.606 1.00 64.44 270 ASP A N 1
ATOM 2139 C CA . ASP A 1 270 ? 10.447 -18.751 -3.221 1.00 64.44 270 ASP A CA 1
ATOM 2140 C C . ASP A 1 270 ? 10.727 -17.474 -2.411 1.00 64.44 270 ASP A C 1
ATOM 2142 O O . ASP A 1 270 ? 9.968 -17.135 -1.501 1.00 64.44 270 ASP A O 1
ATOM 2146 N N . TYR A 1 271 ? 11.780 -16.732 -2.771 1.00 67.38 271 TYR A N 1
ATOM 2147 C CA . TYR A 1 271 ? 12.214 -15.514 -2.078 1.00 67.38 271 TYR A CA 1
ATOM 2148 C C . TYR A 1 271 ? 12.004 -14.242 -2.905 1.00 67.38 271 TYR A C 1
ATOM 2150 O O . TYR A 1 271 ? 12.355 -13.149 -2.461 1.00 67.38 271 TYR A O 1
ATOM 2158 N N . ARG A 1 272 ? 11.441 -14.359 -4.116 1.00 82.94 272 ARG A N 1
ATOM 2159 C CA . ARG A 1 272 ? 11.144 -13.195 -4.954 1.00 82.94 272 ARG A CA 1
ATOM 2160 C C . ARG A 1 272 ? 10.171 -12.278 -4.202 1.00 82.94 272 ARG A C 1
ATOM 2162 O O . ARG A 1 272 ? 9.111 -12.763 -3.794 1.00 82.94 272 ARG A O 1
ATOM 2169 N N . PRO A 1 273 ? 10.464 -10.968 -4.077 1.00 88.81 273 PRO A N 1
ATOM 2170 C CA . PRO A 1 273 ? 9.532 -10.055 -3.444 1.00 88.81 273 PRO A CA 1
ATOM 2171 C C . PRO A 1 273 ? 8.170 -10.074 -4.140 1.00 88.81 273 PRO A C 1
ATOM 2173 O O . PRO A 1 273 ? 8.061 -10.122 -5.368 1.00 88.81 273 PRO A O 1
ATOM 2176 N N . ARG A 1 274 ? 7.122 -10.063 -3.323 1.00 93.38 274 ARG A N 1
ATOM 2177 C CA . ARG A 1 274 ? 5.724 -10.123 -3.747 1.00 93.38 274 ARG A CA 1
ATOM 2178 C C . ARG A 1 274 ? 5.067 -8.751 -3.623 1.00 93.38 274 ARG A C 1
ATOM 2180 O O . ARG A 1 274 ? 5.731 -7.726 -3.457 1.00 93.38 274 ARG A O 1
ATOM 2187 N N . ILE A 1 275 ? 3.746 -8.733 -3.750 1.00 96.38 275 ILE A N 1
ATOM 2188 C CA . ILE A 1 275 ? 2.951 -7.517 -3.868 1.00 96.38 275 ILE A CA 1
ATOM 2189 C C . ILE A 1 275 ? 2.106 -7.353 -2.608 1.00 96.38 275 ILE A C 1
ATOM 2191 O O . ILE A 1 275 ? 1.250 -8.188 -2.326 1.00 96.38 275 ILE A O 1
ATOM 2195 N N . ALA A 1 276 ? 2.321 -6.250 -1.896 1.00 95.94 276 ALA A N 1
ATOM 2196 C CA . ALA A 1 276 ? 1.411 -5.751 -0.875 1.00 95.94 276 ALA A CA 1
ATOM 2197 C C . ALA A 1 276 ? 0.486 -4.710 -1.520 1.00 95.94 276 ALA A C 1
ATOM 2199 O O . ALA A 1 276 ? 0.863 -3.548 -1.659 1.00 95.94 276 ALA A O 1
ATOM 2200 N N . LEU A 1 277 ? -0.688 -5.145 -1.984 1.00 98.06 277 LEU A N 1
ATOM 2201 C CA . LEU A 1 277 ? -1.621 -4.294 -2.729 1.00 98.06 277 LEU A CA 1
ATOM 2202 C C . LEU A 1 277 ? -2.179 -3.172 -1.842 1.00 98.06 277 LEU A C 1
ATOM 2204 O O . LEU A 1 277 ? -2.590 -3.435 -0.714 1.00 98.06 277 LEU A O 1
ATOM 2208 N N . GLY A 1 278 ? -2.250 -1.951 -2.367 1.00 98.31 278 GLY A N 1
ATOM 2209 C CA . GLY A 1 278 ? -2.949 -0.827 -1.753 1.00 98.31 278 GLY A CA 1
ATOM 2210 C C . GLY A 1 278 ? -3.934 -0.149 -2.706 1.00 98.31 278 GLY A C 1
ATOM 2211 O O . GLY A 1 278 ? -3.687 -0.106 -3.912 1.00 98.31 278 GLY A O 1
ATOM 2212 N N . PHE A 1 279 ? -5.042 0.359 -2.158 1.00 98.75 279 PHE A N 1
ATOM 2213 C CA . PHE A 1 279 ? -6.021 1.200 -2.859 1.00 98.75 279 PHE A CA 1
ATOM 2214 C C . PHE A 1 279 ? -6.765 2.137 -1.891 1.00 98.75 279 PHE A C 1
ATOM 2216 O O . PHE A 1 279 ? -6.751 1.933 -0.675 1.00 98.75 279 PHE A O 1
ATOM 2223 N N . CYS A 1 280 ? -7.448 3.145 -2.435 1.00 98.69 280 CYS A N 1
ATOM 2224 C CA . CYS A 1 280 ? -8.293 4.074 -1.681 1.00 98.69 280 CYS A CA 1
ATOM 2225 C C . CYS A 1 280 ? -9.751 3.984 -2.126 1.00 98.69 280 CYS A C 1
ATOM 2227 O O . CYS A 1 280 ? -10.014 3.760 -3.308 1.00 98.69 280 CYS A O 1
ATOM 2229 N N . ILE A 1 281 ? -10.673 4.213 -1.188 1.00 97.94 281 ILE A N 1
ATOM 2230 C CA . ILE A 1 281 ? -12.107 4.456 -1.432 1.00 97.94 281 ILE A CA 1
ATOM 2231 C C . ILE A 1 281 ? -12.479 5.780 -0.770 1.00 97.94 281 ILE A C 1
ATOM 2233 O O . ILE A 1 281 ? -12.105 5.957 0.418 1.00 97.94 281 ILE A O 1
#

Secondary structure (DSSP, 8-state):
-----SPPP---SSS-GGGS-EEEEES-STT--S----EEEE--S----B-SS-HHHHHHHHHTSTHHHHS-TT-EEEEE-GGG-EEEEEEEEES-SBBTTSS-B-SEEEEESBPPSS---SSPPPBTTTTBSTTBTHHHH-HHHHHIIIIIGGGS-HHHHHH-B-EEEEEEEE-TTS-EEEEEEEESEE---HHHH-SSGGG-SS--SSS---TTTTSSHHHH-EEETTEEE-EEEEEESSSS-EEEE-SS--SSSSSEEE--SSPPGGGS-B---EEE-

Sequence (281 aa):
AAAYTGETPVKDKVDDPSLYPFERWVPSPDKILGDTDCYAQFRSPVELKEIEDDWDAIIANIQNGTYAEKYKLGNYKPLDLGKEGIVNMQLAAKNDDTLADGSGTAATTWIAIELLKTAVYMNSAYDSTTKTGGSIGGWEESGLRKYLRDTIKPLIPENVRNSIKAVRKYSVGFNSSLERFEGECRDELWIPSVRESCYDYNRVSTQEQNGPRYQAIFSSFEKSVKYYDGHANYYYLRTAYNVDHTYAISPTNTAHDPYVDVCPSPMGEDYRPRIALGFCI

Foldseek 3Di:
DDDDPDDQDFDPPAPDSVLWHWDAWVPHPPPDPDDDDIDTHTDAQADQEEDPDDPLVCLVCLVVVVCVVRDGFNYWYWWQLDVQGIWIWGFLDAQFFQFPVRPGGFGTKTKTQAFTPDQDDQWPFADLVVLDTAQEVFNQPTPVLVCCVVPRLVSTPPSVSVSFTWTWDKEWGAHSVQDIDIDIDTDQKDFAACQAQAQCQVQQPDDDPDGGHSCSQNVDLVSSFHHDPNHTAKAFHSYCNGRGWGWIQGNDPDVRPPSTDTQDPPDDPVHRHTGTMMTGD

pLDDT: mean 88.46, std 11.36, range [48.22, 98.81]

Radius of gyration: 20.82 Å; chains: 1; bounding box: 46×37×75 Å